Protein AF-A0A539EFT4-F1 (afdb_monomer_lite)

Sequence (330 aa):
MLHRRWLGVYAAVFAAAGAAFLALPGVVTGLLSVPGAGASLWLGLAGSLMAVLTLLAWELSRDPAQAAVWRALLLSKAVSSALFIVFARQGGPGYLAAALVDGALLLHLAFLREAHEPLCAWEPRLPIWPVIRHEAFFLIFRDPASQTAFWLRHEADREGGRCQWAVTDKEGVRQGSWEEKPFAGFTRNGSKAAGPEGAWGLSWEDGPVRPYALVPRWLWRLGLAGSMYVTSAPAASFSGVVELGGRRWTLEGAPGCVGHLWGRRHGARWRWAHATWPERGLMAETLAAQGRLGLWRTPLVSTAALWKDGNLSLTSALGGPATEGGTWSF

Foldseek 3Di:
DVLLVVLLVLLVVLLVVLVCLVVPLPVVCVLQVPDPPCSVVVSVVSSVVSNLLSVLSNVCSVPVQPPVSLCVNLVSLVVQLVVLVVCCVPRPCSSVVVSVVSVVVSVVSVLSNLVVDDPPFFDDCQVPPVQWFKKKKWWWFAFPVQRKIKIWMWMDGPVAIKIKIWIQHPVGIDIDMDTDPHRDAGGLFWGWDQDPFWIWTKGKDADLDQKDWQDDVVCVVVVQAQKTKIFHRQWIFMATWTTGRNDIDGGDGTTTTMMIMIGNDAFPDKDKDWDDDVVQQKIKIKMWGWHADVPRIAFIKIWMWIGHPSDIDIDIDTHDDPDPDPDDDD

Structure (mmCIF, N/CA/C/O backbone):
data_AF-A0A539EFT4-F1
#
_entry.id   AF-A0A539EFT4-F1
#
loop_
_atom_site.group_PDB
_atom_site.id
_atom_site.type_symbol
_atom_site.label_atom_id
_atom_site.label_alt_id
_atom_site.label_comp_id
_atom_site.label_asym_id
_atom_site.label_entity_id
_atom_site.label_seq_id
_atom_site.pdbx_PDB_ins_code
_atom_site.Cartn_x
_atom_site.Cartn_y
_atom_site.Cartn_z
_atom_site.occupancy
_atom_site.B_iso_or_equiv
_atom_site.auth_seq_id
_atom_site.auth_comp_id
_atom_site.auth_asym_id
_atom_site.auth_atom_id
_atom_site.pdbx_PDB_model_num
ATOM 1 N N . MET A 1 1 ? 2.037 -12.711 -11.199 1.00 58.41 1 MET A N 1
ATOM 2 C CA . MET A 1 1 ? 2.273 -13.617 -12.351 1.00 58.41 1 MET A CA 1
ATOM 3 C C . MET A 1 1 ? 2.491 -12.866 -13.668 1.00 58.41 1 MET A C 1
ATOM 5 O O . MET A 1 1 ? 3.438 -13.207 -14.363 1.00 58.41 1 MET A O 1
ATOM 9 N N . LEU A 1 2 ? 1.704 -11.829 -13.994 1.00 73.50 2 LEU A N 1
ATOM 10 C CA . LEU A 1 2 ? 1.844 -11.055 -15.244 1.00 73.50 2 LEU A CA 1
ATOM 11 C C . LEU A 1 2 ? 3.242 -10.425 -15.444 1.00 73.50 2 LEU A C 1
ATOM 13 O O . LEU A 1 2 ? 3.827 -10.553 -16.512 1.00 73.50 2 LEU A O 1
ATOM 17 N N . HIS A 1 3 ? 3.823 -9.835 -14.397 1.00 75.75 3 HIS A N 1
ATOM 18 C CA . HIS A 1 3 ? 5.149 -9.201 -14.441 1.00 75.75 3 HIS A CA 1
ATOM 19 C C . HIS A 1 3 ? 6.289 -10.159 -14.827 1.00 75.75 3 HIS A C 1
ATOM 21 O O . HIS A 1 3 ? 7.129 -9.818 -15.653 1.00 75.75 3 HIS A O 1
ATOM 27 N N . ARG A 1 4 ? 6.282 -11.388 -14.287 1.00 83.75 4 ARG A N 1
ATOM 28 C CA . ARG A 1 4 ? 7.281 -12.418 -14.626 1.00 83.75 4 ARG A CA 1
ATOM 29 C C . ARG A 1 4 ? 7.224 -12.795 -16.105 1.00 83.75 4 ARG A C 1
ATOM 31 O O . ARG A 1 4 ? 8.265 -12.966 -16.727 1.00 83.75 4 ARG A O 1
ATOM 38 N N . ARG A 1 5 ? 6.014 -12.871 -16.677 1.00 87.25 5 ARG A N 1
ATOM 39 C CA . ARG A 1 5 ? 5.823 -13.142 -18.109 1.00 87.25 5 ARG A CA 1
ATOM 40 C C . ARG A 1 5 ? 6.414 -12.023 -18.964 1.00 87.25 5 ARG A C 1
ATOM 42 O O . ARG A 1 5 ? 7.173 -12.321 -19.875 1.00 87.25 5 ARG A O 1
ATOM 49 N N . TRP A 1 6 ? 6.144 -10.759 -18.633 1.00 89.81 6 TRP A N 1
ATOM 50 C CA . TRP A 1 6 ? 6.722 -9.616 -19.353 1.00 89.81 6 TRP A CA 1
ATOM 51 C C . TRP A 1 6 ? 8.251 -9.571 -19.285 1.00 89.81 6 TRP A C 1
ATOM 53 O O . TRP A 1 6 ? 8.897 -9.325 -20.297 1.00 89.81 6 TRP A O 1
ATOM 63 N N . LEU A 1 7 ? 8.841 -9.865 -18.125 1.00 90.69 7 LEU A N 1
ATOM 64 C CA . LEU A 1 7 ? 10.299 -9.942 -17.980 1.00 90.69 7 LEU A CA 1
ATOM 65 C C . LEU A 1 7 ? 10.904 -11.085 -18.809 1.00 90.69 7 LEU A C 1
ATOM 67 O O . LEU A 1 7 ? 11.938 -10.893 -19.444 1.00 90.69 7 LEU A O 1
ATOM 71 N N . GLY A 1 8 ? 10.220 -12.231 -18.888 1.00 90.94 8 GLY A N 1
ATOM 72 C CA . GLY A 1 8 ? 10.588 -13.317 -19.800 1.00 90.94 8 GLY A CA 1
ATOM 73 C C . GLY A 1 8 ? 10.501 -12.913 -21.278 1.00 90.94 8 GLY A C 1
ATOM 74 O O . GLY A 1 8 ? 11.405 -13.219 -22.051 1.00 90.94 8 GLY A O 1
ATOM 75 N N . VAL A 1 9 ? 9.463 -12.161 -21.665 1.00 93.00 9 VAL A N 1
ATOM 76 C CA . VAL A 1 9 ? 9.347 -11.590 -23.020 1.00 93.00 9 VAL A CA 1
ATOM 77 C C . VAL A 1 9 ? 10.512 -10.643 -23.307 1.00 93.00 9 VAL A C 1
ATOM 79 O O . VAL A 1 9 ? 11.106 -10.728 -24.376 1.00 93.00 9 VAL A O 1
ATOM 82 N N . TYR A 1 10 ? 10.899 -9.788 -22.357 1.00 93.06 10 TYR A N 1
ATOM 83 C CA . TYR A 1 10 ? 12.055 -8.910 -22.540 1.00 93.06 10 TYR A CA 1
ATOM 84 C C . TYR A 1 10 ? 13.367 -9.662 -22.699 1.00 93.06 10 TYR A C 1
ATOM 86 O O . TYR A 1 10 ? 14.155 -9.295 -23.567 1.00 93.06 10 TYR A O 1
ATOM 94 N N . ALA A 1 11 ? 13.583 -10.728 -21.928 1.00 93.38 11 ALA A N 1
ATOM 95 C CA . ALA A 1 11 ? 14.746 -11.587 -22.117 1.00 93.38 11 ALA A CA 1
ATOM 96 C C . ALA A 1 11 ? 14.787 -12.149 -23.550 1.00 93.38 11 ALA A C 1
ATOM 98 O O . ALA A 1 11 ? 15.814 -12.051 -24.217 1.00 93.38 11 ALA A O 1
ATOM 99 N N . ALA A 1 12 ? 13.657 -12.642 -24.067 1.00 94.12 12 ALA A N 1
ATOM 100 C CA . ALA A 1 12 ? 13.570 -13.138 -25.441 1.00 94.12 12 ALA A CA 1
ATOM 101 C C . ALA A 1 12 ? 13.819 -12.038 -26.492 1.00 94.12 12 ALA A C 1
ATOM 103 O O . ALA A 1 12 ? 14.555 -12.260 -27.452 1.00 94.12 12 ALA A O 1
ATOM 104 N N . VAL A 1 13 ? 13.254 -10.840 -26.300 1.00 93.31 13 VAL A N 1
ATOM 105 C CA . VAL A 1 13 ? 13.455 -9.691 -27.200 1.00 93.31 13 VAL A CA 1
ATOM 106 C C . VAL A 1 13 ? 14.922 -9.254 -27.227 1.00 93.31 13 VAL A C 1
ATOM 108 O O . VAL A 1 13 ? 15.473 -9.049 -28.308 1.00 93.31 13 VAL A O 1
ATOM 111 N N . PHE A 1 14 ? 15.582 -9.143 -26.069 1.00 94.56 14 PHE A N 1
ATOM 112 C CA . PHE A 1 14 ? 17.002 -8.782 -26.004 1.00 94.56 14 PHE A CA 1
ATOM 113 C C . PHE A 1 14 ? 17.897 -9.860 -26.622 1.00 94.56 14 PHE A C 1
ATOM 115 O O . PHE A 1 14 ? 18.836 -9.516 -27.339 1.00 94.56 14 PHE A O 1
ATOM 122 N N . ALA A 1 15 ? 17.572 -11.142 -26.433 1.00 94.06 15 ALA A N 1
ATOM 123 C CA . ALA A 1 15 ? 18.301 -12.243 -27.055 1.00 94.06 15 ALA A CA 1
ATOM 124 C C . ALA A 1 15 ? 18.192 -12.197 -28.586 1.00 94.06 15 ALA A C 1
ATOM 126 O O . ALA A 1 15 ? 19.201 -12.298 -29.283 1.00 94.06 15 ALA A O 1
ATOM 127 N N . ALA A 1 16 ? 16.980 -11.985 -29.110 1.00 92.31 16 ALA A N 1
ATOM 128 C CA . ALA A 1 16 ? 16.739 -11.865 -30.545 1.00 92.31 16 ALA A CA 1
ATOM 129 C C . ALA A 1 16 ? 17.464 -10.650 -31.149 1.00 92.31 16 ALA A C 1
ATOM 131 O O . ALA A 1 16 ? 18.096 -10.771 -32.198 1.00 92.31 16 ALA A O 1
ATOM 132 N N . ALA A 1 17 ? 17.441 -9.500 -30.466 1.00 89.12 17 ALA A N 1
ATOM 133 C CA . ALA A 1 17 ? 18.189 -8.315 -30.884 1.00 89.12 17 ALA A CA 1
ATOM 134 C C . ALA A 1 17 ? 19.708 -8.567 -30.882 1.00 89.12 17 ALA A C 1
ATOM 136 O O . ALA A 1 17 ? 20.391 -8.234 -31.849 1.00 89.12 17 ALA A O 1
ATOM 137 N N . GLY A 1 18 ? 20.229 -9.214 -29.833 1.00 88.50 18 GLY A N 1
ATOM 138 C CA . GLY A 1 18 ? 21.627 -9.644 -29.740 1.00 88.50 18 GLY A CA 1
ATOM 139 C C . GLY A 1 18 ? 22.045 -10.548 -30.900 1.00 88.50 18 GLY A C 1
ATOM 140 O O . GLY A 1 18 ? 23.071 -10.308 -31.534 1.00 88.50 18 GLY A O 1
ATOM 141 N N . ALA A 1 19 ? 21.219 -11.545 -31.228 1.00 90.31 19 ALA A N 1
ATOM 142 C CA . ALA A 1 19 ? 21.452 -12.439 -32.358 1.00 90.31 19 ALA A CA 1
ATOM 143 C C . ALA A 1 19 ? 21.424 -11.693 -33.702 1.00 90.31 19 ALA A C 1
ATOM 145 O O . ALA A 1 19 ? 22.262 -11.959 -34.562 1.00 90.31 19 ALA A O 1
ATOM 146 N N . ALA A 1 20 ? 20.521 -10.723 -33.874 1.00 86.06 20 ALA A N 1
AT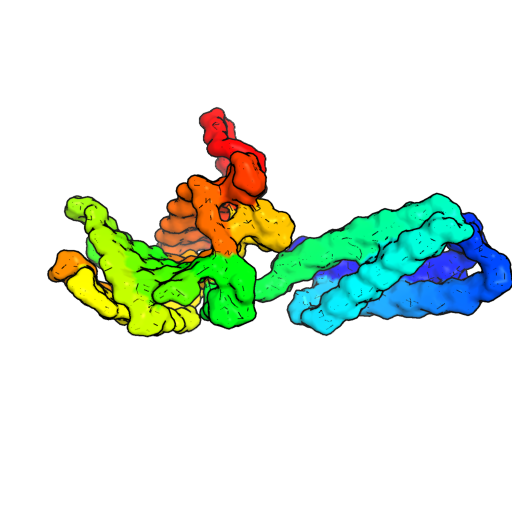OM 147 C CA . ALA A 1 20 ? 20.443 -9.915 -35.089 1.00 86.06 20 ALA A CA 1
ATOM 148 C C . ALA A 1 20 ? 21.707 -9.065 -35.320 1.00 86.06 20 ALA A C 1
ATOM 150 O O . ALA A 1 20 ? 22.161 -8.974 -36.459 1.00 86.06 20 ALA A O 1
ATOM 151 N N . PHE A 1 21 ? 22.325 -8.509 -34.266 1.00 84.75 21 PHE A N 1
ATOM 152 C CA . PHE A 1 21 ? 23.602 -7.783 -34.384 1.00 84.75 21 PHE A CA 1
ATOM 153 C C . PHE A 1 21 ? 24.739 -8.659 -34.935 1.00 84.75 21 PHE A C 1
ATOM 155 O O . PHE A 1 21 ? 25.606 -8.158 -35.650 1.00 84.75 21 PHE A O 1
ATOM 162 N N . LEU A 1 22 ? 24.730 -9.958 -34.618 1.00 83.50 22 LEU A N 1
ATOM 163 C CA . LEU A 1 22 ? 25.753 -10.912 -35.054 1.00 83.50 22 LEU A CA 1
ATOM 164 C C . LEU A 1 22 ? 25.443 -11.513 -36.429 1.00 83.50 22 LEU A C 1
ATOM 166 O O . LEU A 1 22 ? 26.341 -11.663 -37.254 1.00 83.50 22 LEU A O 1
ATOM 170 N N . ALA A 1 23 ? 24.180 -11.858 -36.677 1.00 86.81 23 ALA A N 1
ATOM 171 C CA . ALA A 1 23 ? 23.760 -12.563 -37.884 1.00 86.81 23 ALA A CA 1
ATOM 172 C C . ALA A 1 23 ? 23.508 -11.629 -39.076 1.00 86.81 23 ALA A C 1
ATOM 174 O O . ALA A 1 23 ? 23.682 -12.042 -40.220 1.00 86.81 23 ALA A O 1
ATOM 175 N N . LEU A 1 24 ? 23.090 -10.381 -38.827 1.00 88.56 24 LEU A N 1
ATOM 176 C CA . LEU A 1 24 ? 22.659 -9.428 -39.858 1.00 88.56 24 LEU A CA 1
ATOM 177 C C . LEU A 1 24 ? 23.357 -8.059 -39.720 1.00 88.56 24 LEU A C 1
ATOM 179 O O . LEU A 1 24 ? 22.686 -7.021 -39.708 1.00 88.56 24 LEU A O 1
ATOM 183 N N . PRO A 1 25 ? 24.701 -8.012 -39.652 1.00 83.94 25 PRO A N 1
ATOM 184 C CA . PRO A 1 25 ? 25.437 -6.788 -39.339 1.00 83.94 25 PRO A CA 1
ATOM 185 C C . PRO A 1 25 ? 25.157 -5.659 -40.342 1.00 83.94 25 PRO A C 1
ATOM 187 O O . PRO A 1 25 ? 24.902 -4.533 -39.929 1.00 83.94 25 PRO A O 1
ATOM 190 N N . GLY A 1 26 ? 25.102 -5.970 -41.645 1.00 82.75 26 GLY A N 1
ATOM 191 C CA . GLY A 1 26 ? 24.864 -4.983 -42.707 1.00 82.75 26 GLY A CA 1
ATOM 192 C C . GLY A 1 26 ? 23.474 -4.339 -42.670 1.00 82.75 26 GLY A C 1
ATOM 193 O O . GLY A 1 26 ? 23.338 -3.145 -42.938 1.00 82.75 26 GLY A O 1
ATOM 194 N N . VAL A 1 27 ? 22.446 -5.104 -42.285 1.00 84.12 27 VAL A N 1
ATOM 195 C CA . VAL A 1 27 ? 21.072 -4.592 -42.133 1.00 84.12 27 VAL A CA 1
ATOM 196 C C . VAL A 1 27 ? 21.016 -3.604 -40.974 1.00 84.12 27 VAL A C 1
ATOM 198 O O . VAL A 1 27 ? 20.448 -2.520 -41.098 1.00 84.12 27 VAL A O 1
ATOM 201 N N . VAL A 1 28 ? 21.651 -3.954 -39.856 1.00 80.75 28 VAL A N 1
ATOM 202 C CA . VAL A 1 28 ? 21.648 -3.124 -38.653 1.00 80.75 28 VAL A CA 1
ATOM 203 C C . VAL A 1 28 ? 22.463 -1.845 -38.844 1.00 80.75 28 VAL A C 1
ATOM 205 O O . VAL A 1 28 ? 21.990 -0.761 -38.501 1.00 80.75 28 VAL A O 1
ATOM 208 N N . THR A 1 29 ? 23.660 -1.940 -39.429 1.00 81.94 29 THR A N 1
ATOM 209 C CA . THR A 1 29 ? 24.490 -0.759 -39.712 1.00 81.94 29 THR A CA 1
ATOM 210 C C . THR A 1 29 ? 23.837 0.158 -40.738 1.00 81.94 29 THR A C 1
ATOM 212 O O . THR A 1 29 ? 23.958 1.374 -40.612 1.00 81.94 29 THR A O 1
ATOM 215 N N . GLY A 1 30 ? 23.115 -0.406 -41.715 1.00 81.62 30 GLY A N 1
ATOM 216 C CA . GLY A 1 30 ? 22.346 0.359 -42.697 1.00 81.62 30 GLY A CA 1
ATOM 217 C C . GLY A 1 30 ? 21.168 1.109 -42.074 1.00 81.62 30 GLY A C 1
ATOM 218 O O . GLY A 1 30 ? 20.963 2.279 -42.376 1.00 81.62 30 GLY A O 1
ATOM 219 N N . LEU A 1 31 ? 20.435 0.474 -41.153 1.00 80.31 31 LEU A N 1
ATOM 220 C CA . LEU A 1 31 ? 19.302 1.096 -40.459 1.00 80.31 31 LEU A CA 1
ATOM 221 C C . LEU A 1 31 ? 19.728 2.255 -39.542 1.00 80.31 31 LEU A C 1
ATOM 223 O O . LEU A 1 31 ? 19.009 3.245 -39.410 1.00 80.31 31 LEU A O 1
ATOM 227 N N . LEU A 1 32 ? 20.885 2.122 -38.890 1.00 77.12 32 LEU A N 1
ATOM 228 C CA . LEU A 1 32 ? 21.402 3.095 -37.923 1.00 77.12 32 LEU A CA 1
ATOM 229 C C . LEU A 1 32 ? 22.409 4.085 -38.526 1.00 77.12 32 LEU A C 1
ATOM 231 O O . LEU A 1 32 ? 22.965 4.906 -37.797 1.00 77.12 32 LEU A O 1
ATOM 235 N N . SER A 1 33 ? 22.652 4.011 -39.838 1.00 79.31 33 SER A N 1
ATOM 236 C CA . SER A 1 33 ? 23.632 4.843 -40.547 1.00 79.31 33 SER A CA 1
ATOM 237 C C . SER A 1 33 ? 25.008 4.856 -39.863 1.00 79.31 33 SER A C 1
ATOM 239 O O . SER A 1 33 ? 25.644 5.903 -39.733 1.00 79.31 33 SER A O 1
ATOM 241 N N . VAL A 1 34 ? 25.461 3.698 -39.369 1.00 75.62 34 VAL A N 1
ATOM 242 C CA . VAL A 1 34 ? 26.746 3.584 -38.661 1.00 75.62 34 VAL A CA 1
ATOM 243 C C . VAL A 1 34 ? 27.887 3.670 -39.684 1.00 75.62 34 VAL A C 1
ATOM 245 O O . VAL A 1 34 ? 27.875 2.905 -40.652 1.00 75.62 34 VAL A O 1
ATOM 248 N N . PRO A 1 35 ? 28.884 4.561 -39.503 1.00 72.50 35 PRO A N 1
ATOM 249 C CA . PRO A 1 35 ? 30.026 4.661 -40.410 1.00 72.50 35 PRO A CA 1
ATOM 250 C C . PRO A 1 35 ? 30.774 3.325 -40.543 1.00 72.50 35 PRO A C 1
ATOM 252 O O . PRO A 1 35 ? 30.973 2.612 -39.561 1.00 72.50 35 PRO A O 1
ATOM 255 N N . GLY A 1 36 ? 31.227 2.993 -41.757 1.00 67.69 36 GLY A N 1
ATOM 256 C CA . GLY A 1 36 ? 31.826 1.683 -42.062 1.00 67.69 36 GLY A CA 1
ATOM 257 C C . GLY A 1 36 ? 33.134 1.365 -41.319 1.00 67.69 36 GLY A C 1
ATOM 258 O O . GLY A 1 36 ? 33.451 0.194 -41.114 1.00 67.69 36 GLY A O 1
ATOM 259 N N . ALA A 1 37 ? 33.881 2.375 -40.862 1.00 58.72 37 ALA A N 1
ATOM 260 C CA . ALA A 1 37 ? 35.076 2.176 -40.044 1.00 58.72 37 ALA A CA 1
ATOM 261 C C . ALA A 1 37 ? 34.688 1.972 -38.566 1.00 58.72 37 ALA A C 1
ATOM 263 O O . ALA A 1 37 ? 34.202 2.892 -37.916 1.00 58.72 37 ALA A O 1
ATOM 264 N N . GLY A 1 38 ? 34.910 0.765 -38.030 1.00 65.25 38 GLY A N 1
ATOM 265 C CA . GLY A 1 38 ? 34.641 0.428 -36.620 1.00 65.25 38 GLY A CA 1
ATOM 266 C C . GLY A 1 38 ? 33.312 -0.292 -36.349 1.00 65.25 38 GLY A C 1
ATOM 267 O O . GLY A 1 38 ? 33.021 -0.620 -35.197 1.00 65.25 38 GLY A O 1
ATOM 268 N N . ALA A 1 39 ? 32.536 -0.604 -37.391 1.00 76.12 39 ALA A N 1
ATOM 269 C CA . ALA A 1 39 ? 31.247 -1.284 -37.262 1.00 76.12 39 ALA A CA 1
ATOM 270 C C . ALA A 1 39 ? 31.342 -2.650 -36.550 1.00 76.12 39 ALA A C 1
ATOM 272 O O . ALA A 1 39 ? 30.473 -2.983 -35.752 1.00 76.12 39 ALA A O 1
ATOM 273 N N . SER A 1 40 ? 32.411 -3.423 -36.769 1.00 78.88 40 SER A N 1
ATOM 274 C CA . SER A 1 40 ? 32.594 -4.745 -36.147 1.00 78.88 40 SER A CA 1
ATOM 275 C C . SER A 1 40 ? 32.789 -4.678 -34.629 1.00 78.88 40 SER A C 1
ATOM 277 O O . SER A 1 40 ? 32.178 -5.457 -33.898 1.00 78.88 40 SER A O 1
ATOM 279 N N . LEU A 1 41 ? 33.590 -3.723 -34.140 1.00 82.88 41 LEU A N 1
ATOM 280 C CA . LEU A 1 41 ? 33.775 -3.495 -32.705 1.00 82.88 41 LEU A CA 1
ATOM 281 C C . LEU A 1 41 ? 32.470 -3.016 -32.063 1.00 82.88 41 LEU A C 1
ATOM 283 O O . LEU A 1 41 ? 32.078 -3.516 -31.011 1.00 82.88 41 LEU A O 1
ATOM 287 N N . TRP A 1 42 ? 31.778 -2.080 -32.719 1.00 84.31 42 TRP A N 1
ATOM 288 C CA . TRP A 1 42 ? 30.495 -1.572 -32.240 1.00 84.31 42 TRP A CA 1
ATOM 289 C C . TRP A 1 42 ? 29.442 -2.682 -32.140 1.00 84.31 42 TRP A C 1
ATOM 291 O O . TRP A 1 42 ? 28.792 -2.813 -31.106 1.00 84.31 42 TRP A O 1
ATOM 301 N N . LEU A 1 43 ? 29.322 -3.530 -33.165 1.00 84.38 43 LEU A N 1
ATOM 302 C CA . LEU A 1 43 ? 28.390 -4.660 -33.178 1.00 84.38 43 LEU A CA 1
ATOM 303 C C . LEU A 1 43 ? 28.729 -5.702 -32.107 1.00 84.38 43 LEU A C 1
ATOM 305 O O . LEU A 1 43 ? 27.826 -6.204 -31.440 1.00 84.38 43 LEU A O 1
ATOM 309 N N . GLY A 1 44 ? 30.017 -5.989 -31.889 1.00 84.81 44 GLY A N 1
ATOM 310 C CA . GLY A 1 44 ? 30.462 -6.881 -30.816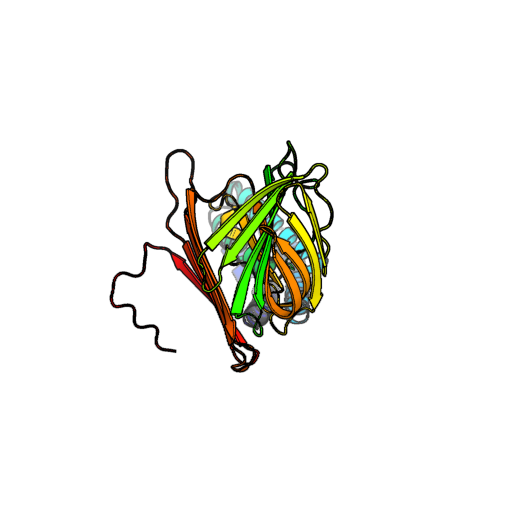 1.00 84.81 44 GLY A CA 1
ATOM 311 C C . GLY A 1 44 ? 30.119 -6.345 -29.421 1.00 84.81 44 GLY A C 1
ATOM 312 O O . GLY A 1 44 ? 29.635 -7.090 -28.567 1.00 84.81 44 GLY A O 1
ATOM 313 N N . LEU A 1 45 ? 30.306 -5.040 -29.194 1.00 86.62 45 LEU A N 1
ATOM 314 C CA . LEU A 1 45 ? 29.930 -4.374 -27.942 1.00 86.62 45 LEU A CA 1
ATOM 315 C C . LEU A 1 45 ? 28.406 -4.307 -27.754 1.00 86.62 45 LEU A C 1
ATOM 317 O O . LEU A 1 45 ? 27.911 -4.567 -26.659 1.00 86.62 45 LEU A O 1
ATOM 321 N N . ALA A 1 46 ? 27.649 -4.008 -28.811 1.00 86.94 46 ALA A N 1
ATOM 322 C CA . ALA A 1 46 ? 26.189 -3.994 -28.767 1.00 86.94 46 ALA A CA 1
ATOM 323 C C . ALA A 1 46 ? 25.625 -5.397 -28.483 1.00 86.94 46 ALA A C 1
ATOM 325 O O . ALA A 1 46 ? 24.761 -5.556 -27.619 1.00 86.94 46 ALA A O 1
ATOM 326 N N . GLY A 1 47 ? 26.158 -6.425 -29.150 1.00 88.56 47 GLY A N 1
ATOM 327 C CA . GLY A 1 47 ? 25.784 -7.821 -28.937 1.00 88.56 47 GLY A CA 1
ATOM 328 C C . GLY A 1 47 ? 26.089 -8.309 -27.519 1.00 88.56 47 GLY A C 1
ATOM 329 O O . GLY A 1 47 ? 25.224 -8.913 -26.882 1.00 88.56 47 GLY A O 1
ATOM 330 N N . SER A 1 48 ? 27.275 -7.999 -26.979 1.00 91.31 48 SER A N 1
ATOM 331 C CA . SER A 1 48 ? 27.631 -8.382 -25.604 1.00 91.31 48 SER A CA 1
ATOM 332 C C . SER A 1 48 ? 26.756 -7.676 -24.563 1.00 91.31 48 SER A C 1
ATOM 334 O O . SER A 1 48 ? 26.287 -8.315 -23.619 1.00 91.31 48 SER A O 1
ATOM 336 N N . LEU A 1 49 ? 26.430 -6.396 -24.775 1.00 93.12 49 LEU A N 1
ATOM 337 C CA . LEU A 1 49 ? 25.486 -5.673 -23.926 1.00 93.12 49 LEU A CA 1
ATOM 338 C C . LEU A 1 49 ? 24.086 -6.302 -23.976 1.00 93.12 49 LEU A C 1
ATOM 340 O O . LEU A 1 49 ? 23.463 -6.473 -22.929 1.00 93.12 49 LEU A O 1
ATOM 344 N N . MET A 1 50 ? 23.594 -6.698 -25.156 1.00 95.12 50 MET A N 1
ATOM 345 C CA . MET A 1 50 ? 22.302 -7.389 -25.275 1.00 95.12 50 MET A CA 1
ATOM 346 C C . MET A 1 50 ? 22.291 -8.741 -24.553 1.00 95.12 50 MET A C 1
ATOM 348 O O . MET A 1 50 ? 21.283 -9.091 -23.937 1.00 95.12 50 MET A O 1
ATOM 352 N N . ALA A 1 51 ? 23.403 -9.482 -24.560 1.00 93.44 51 ALA A N 1
ATOM 353 C CA . ALA A 1 51 ? 23.527 -10.724 -23.797 1.00 93.44 51 ALA A CA 1
ATOM 354 C C . ALA A 1 51 ? 23.432 -10.473 -22.281 1.00 93.44 51 ALA A C 1
ATOM 356 O O . ALA A 1 51 ? 22.699 -11.175 -21.581 1.00 93.44 51 ALA A O 1
ATOM 357 N N . VAL A 1 52 ? 24.088 -9.422 -21.775 1.00 95.88 52 VAL A N 1
ATOM 358 C CA . VAL A 1 52 ? 23.964 -9.012 -20.366 1.00 95.88 52 VAL A CA 1
ATOM 359 C C . VAL A 1 52 ? 22.526 -8.606 -20.040 1.00 95.88 52 VAL A C 1
ATOM 361 O O . VAL A 1 52 ? 21.968 -9.072 -19.051 1.00 95.88 52 VAL A O 1
ATOM 364 N N . LEU A 1 53 ? 21.883 -7.791 -20.881 1.00 94.94 53 LEU A N 1
ATOM 365 C CA . LEU A 1 53 ? 20.489 -7.380 -20.682 1.00 94.94 53 LEU A CA 1
ATOM 366 C C . LEU A 1 53 ? 19.517 -8.564 -20.682 1.00 94.94 53 LEU A C 1
ATOM 368 O O . LEU A 1 53 ? 18.587 -8.592 -19.876 1.00 94.94 53 LEU A O 1
ATOM 372 N N . THR A 1 54 ? 19.757 -9.547 -21.549 1.00 96.56 54 THR A N 1
ATOM 373 C CA . THR A 1 54 ? 19.016 -10.813 -21.590 1.00 96.56 54 THR A CA 1
ATOM 374 C C . THR A 1 54 ? 19.126 -11.541 -20.257 1.00 96.56 54 THR A C 1
ATOM 376 O O . THR A 1 54 ? 18.104 -11.911 -19.682 1.00 96.56 54 THR A O 1
ATOM 379 N N . LEU A 1 55 ? 20.347 -11.693 -19.734 1.00 96.44 55 LEU A N 1
ATOM 380 C CA . LEU A 1 55 ? 20.592 -12.346 -18.450 1.00 96.44 55 LEU A CA 1
ATOM 381 C C . LEU A 1 55 ? 19.909 -11.600 -17.295 1.00 96.44 55 LEU A C 1
ATOM 383 O O . LEU A 1 55 ? 19.228 -12.222 -16.488 1.00 96.44 55 LEU A O 1
ATOM 387 N N . LEU A 1 56 ? 20.024 -10.269 -17.238 1.00 94.88 56 LEU A N 1
ATOM 388 C CA . LEU A 1 56 ? 19.380 -9.458 -16.197 1.00 94.88 56 LEU A CA 1
ATOM 389 C C . LEU A 1 56 ? 17.846 -9.576 -16.249 1.00 94.88 56 LEU A C 1
ATOM 391 O O . LEU A 1 56 ? 17.200 -9.735 -15.214 1.00 94.88 56 LEU A O 1
ATOM 395 N N . ALA A 1 57 ? 17.249 -9.519 -17.444 1.00 93.94 57 ALA A N 1
ATOM 396 C CA . ALA A 1 57 ? 15.806 -9.681 -17.620 1.00 93.94 57 ALA A CA 1
ATOM 397 C C . ALA A 1 57 ? 15.338 -11.101 -17.254 1.00 93.94 57 ALA A C 1
ATOM 399 O O . ALA A 1 57 ? 14.292 -11.264 -16.622 1.00 93.94 57 ALA A O 1
ATOM 400 N N . TRP A 1 58 ? 16.134 -12.118 -17.594 1.00 95.62 58 TRP A N 1
ATOM 401 C CA . TRP A 1 58 ? 15.881 -13.508 -17.225 1.00 95.62 58 TRP A CA 1
ATOM 402 C C . TRP A 1 58 ? 15.928 -13.718 -15.709 1.00 95.62 58 TRP A C 1
ATOM 404 O O . TRP A 1 58 ? 14.989 -14.285 -15.147 1.00 95.62 58 TRP A O 1
ATOM 414 N N . GLU A 1 59 ? 16.951 -13.203 -15.026 1.00 92.69 59 GLU A N 1
ATOM 415 C CA . GLU A 1 59 ? 17.061 -13.279 -13.565 1.00 92.69 59 GLU A CA 1
ATOM 416 C C . GLU A 1 59 ? 15.869 -12.607 -12.875 1.00 92.69 59 GLU A C 1
ATOM 418 O O . GLU A 1 59 ? 15.238 -13.208 -12.003 1.00 92.69 59 GLU A O 1
ATOM 423 N N . LEU A 1 60 ? 15.453 -11.425 -13.344 1.00 90.25 60 LEU A N 1
ATOM 424 C CA . LEU A 1 60 ? 14.248 -10.763 -12.833 1.00 90.25 60 LEU A CA 1
ATOM 425 C C . LEU A 1 60 ? 12.964 -11.553 -13.112 1.00 90.25 60 LEU A C 1
ATOM 427 O O . LEU A 1 60 ? 12.017 -11.477 -12.328 1.00 90.25 60 LEU A O 1
ATOM 431 N N . SER A 1 61 ? 12.897 -12.320 -14.203 1.00 92.38 61 SER A N 1
ATOM 432 C CA . SER A 1 61 ? 11.735 -13.172 -14.487 1.00 92.38 61 SER A CA 1
ATOM 433 C C . SER A 1 61 ? 11.583 -14.306 -13.461 1.00 92.38 61 SER A C 1
ATOM 435 O O . SER A 1 61 ? 10.454 -14.690 -13.129 1.00 92.38 61 SER A O 1
ATOM 437 N N . ARG A 1 62 ? 12.705 -14.800 -12.912 1.00 90.69 62 ARG A N 1
ATOM 438 C CA . ARG A 1 62 ? 12.747 -15.836 -11.870 1.00 90.69 62 ARG A CA 1
ATOM 439 C C . ARG A 1 62 ? 12.505 -15.233 -10.493 1.00 90.69 62 ARG A C 1
ATOM 441 O O . ARG A 1 62 ? 11.596 -15.671 -9.782 1.00 90.69 62 ARG A O 1
ATOM 448 N N . ASP A 1 63 ? 13.264 -14.194 -10.160 1.00 86.75 63 ASP A N 1
ATOM 449 C CA . ASP A 1 63 ? 13.169 -13.476 -8.896 1.00 86.75 63 ASP A CA 1
ATOM 450 C C . ASP A 1 63 ? 13.147 -11.945 -9.089 1.00 86.75 63 ASP A C 1
ATOM 452 O O . ASP A 1 63 ? 14.188 -11.286 -9.155 1.00 86.75 63 ASP A O 1
ATOM 456 N N . PRO A 1 64 ? 11.943 -11.345 -9.113 1.00 85.56 64 PRO A N 1
ATOM 457 C CA . PRO A 1 64 ? 11.781 -9.900 -9.215 1.00 85.56 64 PRO A CA 1
ATOM 458 C C . PRO A 1 64 ? 12.228 -9.107 -7.977 1.00 85.56 64 PRO A C 1
ATOM 460 O O . PRO A 1 64 ? 12.201 -7.876 -8.030 1.00 85.56 64 PRO A O 1
ATOM 463 N N . ALA A 1 65 ? 12.579 -9.749 -6.855 1.00 79.62 65 ALA A N 1
ATOM 464 C CA . ALA A 1 65 ? 12.967 -9.050 -5.627 1.00 79.62 65 ALA A CA 1
ATOM 465 C C . ALA A 1 65 ? 14.395 -8.470 -5.685 1.00 79.62 65 ALA A C 1
ATOM 467 O O . ALA A 1 65 ? 14.777 -7.662 -4.834 1.00 79.62 65 ALA A O 1
ATOM 468 N N . GLN A 1 66 ? 15.185 -8.831 -6.701 1.00 84.06 66 GLN A N 1
ATOM 469 C CA . GLN A 1 66 ? 16.588 -8.442 -6.821 1.00 84.06 66 GLN A CA 1
ATOM 470 C C . GLN A 1 66 ? 16.767 -6.956 -7.189 1.00 84.06 66 GLN A C 1
ATOM 472 O O . GLN A 1 66 ? 16.869 -6.569 -8.357 1.00 84.06 66 GLN A O 1
ATOM 477 N N . ALA A 1 67 ? 16.855 -6.089 -6.175 1.00 80.44 67 ALA A N 1
ATOM 478 C CA . ALA A 1 67 ? 16.968 -4.638 -6.355 1.00 80.44 67 ALA A CA 1
ATOM 479 C C . ALA A 1 67 ? 18.192 -4.203 -7.186 1.00 80.44 67 ALA A C 1
ATOM 481 O O . ALA A 1 67 ? 18.107 -3.229 -7.937 1.00 80.44 67 ALA A O 1
ATOM 482 N N . ALA A 1 68 ? 19.322 -4.909 -7.070 1.00 86.00 68 ALA A N 1
ATOM 483 C CA . ALA A 1 68 ? 20.534 -4.614 -7.837 1.00 86.00 68 ALA A CA 1
ATOM 484 C C . ALA A 1 68 ? 20.334 -4.859 -9.342 1.00 86.00 68 ALA A C 1
ATOM 486 O O . ALA A 1 68 ? 20.681 -4.001 -10.154 1.00 86.00 68 ALA A O 1
ATOM 487 N N . VAL A 1 69 ? 19.690 -5.973 -9.703 1.00 92.50 69 VAL A N 1
ATOM 488 C CA . VAL A 1 69 ? 19.408 -6.347 -11.098 1.00 92.50 69 VAL A CA 1
ATOM 489 C C . VAL A 1 69 ? 18.455 -5.338 -11.743 1.00 92.50 69 VAL A C 1
ATOM 491 O O . VAL A 1 69 ? 18.705 -4.867 -12.852 1.00 92.50 69 VAL A O 1
ATOM 494 N N . TRP A 1 70 ? 17.430 -4.891 -11.009 1.00 89.12 70 TRP A N 1
ATOM 495 C CA . TRP A 1 70 ? 16.559 -3.793 -11.443 1.00 89.12 70 TRP A CA 1
ATOM 496 C C . TRP A 1 70 ? 17.314 -2.489 -11.709 1.00 89.12 70 TRP A C 1
ATOM 498 O O . TRP A 1 70 ? 17.052 -1.822 -12.710 1.00 89.12 70 TRP A O 1
ATOM 508 N N . ARG A 1 71 ? 18.226 -2.093 -10.810 1.00 89.75 71 ARG A N 1
ATOM 509 C CA . ARG A 1 71 ? 19.021 -0.864 -10.971 1.00 89.75 71 ARG A CA 1
ATOM 510 C C . ARG A 1 71 ? 19.924 -0.955 -12.194 1.00 89.75 71 ARG A C 1
ATOM 512 O O . ARG A 1 71 ? 19.953 -0.002 -12.961 1.00 89.75 71 ARG A O 1
ATOM 519 N N . ALA A 1 72 ? 20.597 -2.087 -12.396 1.00 92.19 72 ALA A N 1
ATOM 520 C CA . ALA A 1 72 ? 21.456 -2.312 -13.555 1.00 92.19 72 ALA A CA 1
ATOM 521 C C . ALA A 1 72 ? 20.666 -2.240 -14.871 1.00 92.19 72 ALA A C 1
ATOM 523 O O . ALA A 1 72 ? 21.061 -1.521 -15.788 1.00 92.19 72 ALA A O 1
ATOM 524 N N . LEU A 1 73 ? 19.514 -2.914 -14.938 1.00 94.12 73 LEU A N 1
ATOM 525 C CA . LEU A 1 73 ? 18.668 -2.938 -16.130 1.00 94.12 73 LEU A CA 1
ATOM 526 C C . LEU A 1 73 ? 18.103 -1.547 -16.472 1.00 94.12 73 LEU A C 1
ATOM 528 O O . LEU A 1 73 ? 18.188 -1.104 -17.618 1.00 94.12 73 LEU A O 1
ATOM 532 N N . LEU A 1 74 ? 17.572 -0.828 -15.476 1.00 92.62 74 LEU A N 1
ATOM 533 C CA . LEU A 1 74 ? 17.049 0.530 -15.666 1.00 92.62 74 LEU A CA 1
ATOM 534 C C . LEU A 1 74 ? 18.152 1.531 -16.011 1.00 92.62 74 LEU A C 1
ATOM 536 O O . LEU A 1 74 ? 17.958 2.364 -16.891 1.00 92.62 74 LEU A O 1
ATOM 540 N N . LEU A 1 75 ? 19.307 1.445 -15.344 1.00 92.31 75 LEU A N 1
ATOM 541 C CA . LEU A 1 75 ? 20.450 2.306 -15.635 1.00 92.31 75 LEU A CA 1
ATOM 542 C C . LEU A 1 75 ? 20.936 2.087 -17.066 1.00 92.31 75 LEU A C 1
ATOM 544 O O . LEU A 1 75 ? 21.132 3.060 -17.786 1.00 92.31 75 LEU A O 1
ATOM 548 N N . SER A 1 76 ? 21.067 0.830 -17.498 1.00 93.94 76 SER A N 1
ATOM 549 C CA . SER A 1 76 ? 21.469 0.510 -18.867 1.00 93.94 76 SER A CA 1
ATOM 550 C C . SER A 1 76 ? 20.529 1.149 -19.892 1.00 93.94 76 SER A C 1
ATOM 552 O O . SER A 1 76 ? 21.007 1.808 -20.814 1.00 93.94 76 SER A O 1
ATOM 554 N N . LYS A 1 77 ? 19.206 1.053 -19.686 1.00 93.62 77 LYS A N 1
ATOM 555 C CA . LYS A 1 77 ? 18.212 1.650 -20.591 1.00 93.62 77 LYS A CA 1
ATOM 556 C C . LYS A 1 77 ? 18.149 3.174 -20.531 1.00 93.62 77 LYS A C 1
ATOM 558 O O . LYS A 1 77 ? 17.913 3.819 -21.551 1.00 93.62 77 LYS A O 1
ATOM 563 N N . ALA A 1 78 ? 18.386 3.769 -19.365 1.00 91.81 78 ALA A N 1
ATOM 564 C CA . ALA A 1 78 ? 18.487 5.218 -19.228 1.00 91.81 78 ALA A CA 1
ATOM 565 C C . ALA A 1 78 ? 19.718 5.768 -19.959 1.00 91.81 78 ALA A C 1
ATOM 567 O O . ALA A 1 78 ? 19.605 6.741 -20.705 1.00 91.81 78 ALA A O 1
ATOM 568 N N . VAL A 1 79 ? 20.876 5.119 -19.792 1.00 93.50 79 VAL A N 1
ATOM 569 C CA . VAL A 1 79 ? 22.118 5.510 -20.466 1.00 93.50 79 VAL A CA 1
ATOM 570 C C . VAL A 1 79 ? 21.992 5.335 -21.978 1.00 93.50 79 VAL A C 1
ATOM 572 O O . VAL A 1 79 ? 22.329 6.262 -22.709 1.00 93.50 79 VAL A O 1
ATOM 575 N N . SER A 1 80 ? 21.458 4.210 -22.464 1.00 93.44 80 SER A N 1
ATOM 576 C CA . SER A 1 80 ? 21.287 3.997 -23.907 1.00 93.44 80 SER A CA 1
ATOM 577 C C . SER A 1 80 ? 20.314 5.002 -24.531 1.00 93.44 80 SER A C 1
ATOM 579 O O . SER A 1 80 ? 20.644 5.607 -25.550 1.00 93.44 80 SER A O 1
ATOM 581 N N . SER A 1 81 ? 19.178 5.280 -23.878 1.00 93.50 81 SER A N 1
ATOM 582 C CA . SER A 1 81 ? 18.227 6.314 -24.321 1.00 93.50 81 SER A CA 1
ATOM 583 C C . SER A 1 81 ? 18.891 7.690 -24.420 1.00 93.50 81 SER A C 1
ATOM 585 O O . SER A 1 81 ? 18.734 8.389 -25.420 1.00 93.50 81 SER A O 1
ATOM 587 N N . ALA A 1 82 ? 19.665 8.080 -23.401 1.00 91.62 82 ALA A N 1
ATOM 588 C CA . ALA A 1 82 ? 20.368 9.360 -23.383 1.00 91.62 82 ALA A CA 1
ATOM 589 C C . ALA A 1 82 ? 21.429 9.450 -24.491 1.00 91.62 82 ALA A C 1
ATOM 591 O O . ALA A 1 82 ? 21.504 10.462 -25.187 1.00 91.62 82 ALA A O 1
ATOM 592 N N . LEU A 1 83 ? 22.209 8.384 -24.700 1.00 91.56 83 LEU A N 1
ATOM 593 C CA . LEU A 1 83 ? 23.203 8.321 -25.772 1.00 91.56 83 LEU A CA 1
ATOM 594 C C . LEU A 1 83 ? 22.551 8.418 -27.153 1.00 91.56 83 LEU A C 1
ATOM 596 O O . LEU A 1 83 ? 23.032 9.173 -27.993 1.00 91.56 83 LEU A O 1
ATOM 600 N N . PHE A 1 84 ? 21.426 7.738 -27.381 1.00 92.19 84 PHE A N 1
ATOM 601 C CA . PHE A 1 84 ? 20.694 7.848 -28.642 1.00 92.19 84 PHE A CA 1
ATOM 602 C C . PHE A 1 84 ? 20.152 9.258 -28.895 1.00 92.19 84 PHE A C 1
ATOM 604 O O . PHE A 1 84 ? 20.225 9.734 -30.024 1.00 92.19 84 PHE A O 1
ATOM 611 N N . ILE A 1 85 ? 19.697 9.976 -27.863 1.00 90.88 85 ILE A N 1
ATOM 612 C CA . ILE A 1 85 ? 19.313 11.394 -27.991 1.00 90.88 85 ILE A CA 1
ATOM 613 C C . ILE A 1 85 ? 20.517 12.259 -28.385 1.00 90.88 85 ILE A C 1
ATOM 615 O O . ILE A 1 85 ? 20.391 13.147 -29.230 1.00 90.88 85 ILE A O 1
ATOM 619 N N . VAL A 1 86 ? 21.688 12.009 -27.792 1.00 91.81 86 VAL A N 1
ATOM 620 C CA . VAL A 1 86 ? 22.925 12.724 -28.141 1.00 91.81 86 VAL A CA 1
ATOM 621 C C . VAL A 1 86 ? 23.320 12.437 -29.591 1.00 91.81 86 VAL A C 1
ATOM 623 O O . VAL A 1 86 ? 23.559 13.376 -30.349 1.00 91.81 86 VAL A O 1
ATOM 626 N N . PHE A 1 87 ? 23.317 11.169 -30.009 1.00 87.94 87 PHE A N 1
ATOM 627 C CA . PHE A 1 87 ? 23.660 10.772 -31.375 1.00 87.94 87 PHE A CA 1
ATOM 628 C C . PHE A 1 87 ? 22.629 11.220 -32.409 1.00 87.94 87 PHE A C 1
ATOM 630 O O . PHE A 1 87 ? 23.013 11.544 -33.527 1.00 87.94 87 PHE A O 1
ATOM 637 N N . ALA A 1 88 ? 21.352 11.355 -32.049 1.00 89.69 88 ALA A N 1
ATOM 638 C CA . ALA A 1 88 ? 20.327 11.895 -32.943 1.00 89.69 88 ALA A CA 1
ATOM 639 C C . ALA A 1 88 ? 20.639 13.319 -33.422 1.00 89.69 88 ALA A C 1
ATOM 641 O O . ALA A 1 88 ? 20.239 13.691 -34.523 1.00 89.69 88 ALA A O 1
ATOM 642 N N . ARG A 1 89 ? 21.416 14.097 -32.653 1.00 88.50 89 ARG A N 1
ATOM 643 C CA . ARG A 1 89 ? 21.883 15.424 -33.085 1.00 88.50 89 ARG A CA 1
ATOM 644 C C . ARG A 1 89 ? 22.903 15.372 -34.226 1.00 88.50 89 ARG A C 1
ATOM 646 O O . ARG A 1 89 ? 23.097 16.386 -34.883 1.00 88.50 89 ARG A O 1
ATOM 653 N N . GLN A 1 90 ? 23.565 14.233 -34.436 1.00 84.56 90 GLN A N 1
ATOM 654 C CA . GLN A 1 90 ? 24.692 14.085 -35.368 1.00 84.56 90 GLN A CA 1
ATOM 655 C C . GLN A 1 90 ? 24.448 13.032 -36.464 1.00 84.56 90 GLN A C 1
ATOM 657 O O . GLN A 1 90 ? 24.992 13.158 -37.553 1.00 84.56 90 GLN A O 1
ATOM 662 N N . GLY A 1 91 ? 23.638 12.003 -36.194 1.00 76.94 91 GLY A N 1
ATOM 663 C CA . GLY A 1 91 ? 23.505 10.800 -37.024 1.00 76.94 91 GLY A CA 1
ATOM 664 C C . GLY A 1 91 ? 22.129 10.583 -37.661 1.00 76.94 91 GLY A C 1
ATOM 665 O O . GLY A 1 91 ? 21.880 9.524 -38.233 1.00 76.94 91 GLY A O 1
ATOM 666 N N . GLY A 1 92 ? 21.221 11.559 -37.566 1.00 84.31 92 GLY A N 1
ATOM 667 C CA . GLY A 1 92 ? 19.925 11.527 -38.249 1.00 84.31 92 GLY A CA 1
ATOM 668 C C . GLY A 1 92 ? 18.794 10.801 -37.494 1.00 84.31 92 GLY A C 1
ATOM 669 O O . GLY A 1 92 ? 18.940 10.425 -36.327 1.00 84.31 92 GLY A O 1
ATOM 670 N N . PRO A 1 93 ? 17.627 10.621 -38.144 1.00 87.44 93 PRO A N 1
ATOM 671 C CA . PRO A 1 93 ? 16.379 10.218 -37.486 1.00 87.44 93 PRO A CA 1
ATOM 672 C C . PRO A 1 93 ? 16.374 8.780 -36.943 1.00 87.44 93 PRO A C 1
ATOM 674 O O . PRO A 1 93 ? 15.594 8.483 -36.038 1.00 87.44 93 PRO A O 1
ATOM 677 N N . GLY A 1 94 ? 17.255 7.897 -37.430 1.00 86.25 94 GLY A N 1
ATOM 678 C CA . GLY A 1 94 ? 17.369 6.518 -36.934 1.00 86.25 94 GLY A CA 1
ATOM 679 C C . GLY A 1 94 ? 17.707 6.450 -35.440 1.00 86.25 94 GLY A C 1
ATOM 680 O O . GLY A 1 94 ? 17.104 5.677 -34.696 1.00 86.25 94 GLY A O 1
ATOM 681 N N . TYR A 1 95 ? 18.585 7.337 -34.965 1.00 87.81 95 TYR A N 1
ATOM 682 C CA . TYR A 1 95 ? 18.920 7.443 -33.542 1.00 87.81 95 TYR A CA 1
ATOM 683 C C . TYR A 1 95 ? 17.762 7.990 -32.699 1.00 87.81 95 TYR A C 1
ATOM 685 O O . TYR A 1 95 ? 17.598 7.584 -31.552 1.00 87.81 95 TYR A O 1
ATOM 693 N N . LEU A 1 96 ? 16.915 8.862 -33.258 1.00 89.69 96 LEU A N 1
ATOM 694 C CA . LEU A 1 96 ? 15.718 9.334 -32.558 1.00 89.69 96 LEU A CA 1
ATOM 695 C C . LEU A 1 96 ? 14.694 8.204 -32.391 1.00 89.69 96 LEU A C 1
ATOM 697 O O . LEU A 1 96 ? 14.133 8.042 -31.310 1.00 89.69 96 LEU A O 1
ATOM 701 N N . ALA A 1 97 ? 14.487 7.388 -33.428 1.00 88.56 97 ALA A N 1
ATOM 702 C CA . ALA A 1 97 ? 13.635 6.205 -33.335 1.00 88.56 97 ALA A CA 1
ATOM 703 C C . ALA A 1 97 ? 14.164 5.213 -32.282 1.00 88.56 97 ALA A C 1
ATOM 705 O O . ALA A 1 97 ? 13.396 4.743 -31.442 1.00 88.56 97 ALA A O 1
ATOM 706 N N . ALA A 1 98 ? 15.479 4.965 -32.261 1.00 88.06 98 ALA A N 1
ATOM 707 C CA . ALA A 1 98 ? 16.115 4.131 -31.242 1.00 88.06 98 ALA A CA 1
ATOM 708 C C . ALA A 1 98 ? 15.920 4.697 -29.822 1.00 88.06 98 ALA A C 1
ATOM 710 O O . ALA A 1 98 ? 15.556 3.952 -28.913 1.00 88.06 98 ALA A O 1
ATOM 711 N N . ALA A 1 99 ? 16.070 6.015 -29.639 1.00 91.81 99 ALA A N 1
ATOM 712 C CA . ALA A 1 99 ? 15.814 6.686 -28.364 1.00 91.81 99 ALA A CA 1
ATOM 713 C C . ALA A 1 99 ? 14.359 6.533 -27.894 1.00 91.81 99 ALA A C 1
ATOM 715 O O . ALA A 1 99 ? 14.119 6.321 -26.707 1.00 91.81 99 ALA A O 1
ATOM 716 N N . LEU A 1 100 ? 13.385 6.624 -28.806 1.00 91.50 100 LEU A N 1
ATOM 717 C CA . LEU A 1 100 ? 11.967 6.450 -28.477 1.00 91.50 100 LEU A CA 1
ATOM 718 C C . LEU A 1 100 ? 11.655 5.015 -28.043 1.00 91.50 100 LEU A C 1
ATOM 720 O O . LEU A 1 100 ? 10.953 4.820 -27.051 1.00 91.50 100 LEU A O 1
ATOM 724 N N . VAL A 1 101 ? 12.198 4.019 -28.749 1.00 91.75 101 VAL A N 1
ATOM 725 C CA . VAL A 1 101 ? 12.029 2.602 -28.393 1.00 91.75 101 VAL A CA 1
ATOM 726 C C . VAL A 1 101 ? 12.651 2.311 -27.027 1.00 91.75 101 VAL A C 1
ATOM 728 O O . VAL A 1 101 ? 11.980 1.756 -26.156 1.00 91.75 101 VAL A O 1
ATOM 731 N N . ASP A 1 102 ? 13.899 2.726 -26.800 1.00 91.88 102 ASP A N 1
ATOM 732 C CA . ASP A 1 102 ? 14.575 2.492 -25.520 1.00 91.88 102 ASP A CA 1
ATOM 733 C C . ASP A 1 102 ? 13.940 3.286 -24.370 1.00 91.88 102 ASP A C 1
ATOM 735 O O . ASP A 1 102 ? 13.815 2.763 -23.261 1.00 91.88 102 ASP A O 1
ATOM 739 N N . GLY A 1 103 ? 13.441 4.495 -24.638 1.00 91.19 103 GLY A N 1
ATOM 740 C CA . GLY A 1 103 ? 12.678 5.288 -23.679 1.00 91.19 103 GLY A CA 1
ATOM 741 C C . GLY A 1 103 ? 11.353 4.624 -23.294 1.00 91.19 103 GLY A C 1
ATOM 742 O O . GLY A 1 103 ? 11.024 4.544 -22.110 1.00 91.19 103 GLY A O 1
ATOM 743 N N . ALA A 1 104 ? 10.612 4.078 -24.262 1.00 91.88 104 ALA A N 1
ATOM 744 C CA . ALA A 1 104 ? 9.384 3.329 -23.995 1.00 91.88 104 ALA A CA 1
ATOM 745 C C . ALA A 1 104 ? 9.659 2.058 -23.171 1.00 91.88 104 ALA A C 1
ATOM 747 O O . ALA A 1 104 ? 8.940 1.773 -22.208 1.00 91.88 104 ALA A O 1
ATOM 748 N N . LEU A 1 105 ? 10.737 1.332 -23.493 1.00 91.62 105 LEU A N 1
ATOM 749 C CA . LEU A 1 105 ? 11.196 0.179 -22.716 1.00 91.62 105 LEU A CA 1
ATOM 750 C C . LEU A 1 105 ? 11.579 0.573 -21.286 1.00 91.62 105 LEU A C 1
ATOM 752 O O . LEU A 1 105 ? 11.164 -0.095 -20.341 1.00 91.62 105 LEU A O 1
ATOM 756 N N . LEU A 1 106 ? 12.330 1.664 -21.111 1.00 92.62 106 LEU A N 1
ATOM 757 C CA . LEU A 1 106 ? 12.707 2.195 -19.802 1.00 92.62 106 LEU A CA 1
ATOM 758 C C . LEU A 1 106 ? 11.473 2.510 -18.952 1.00 92.62 106 LEU A C 1
ATOM 760 O O . LEU A 1 106 ? 11.410 2.104 -17.791 1.00 92.62 106 LEU A O 1
ATOM 764 N N . LEU A 1 107 ? 10.487 3.203 -19.527 1.00 88.44 107 LEU A N 1
ATOM 765 C CA . LEU A 1 107 ? 9.247 3.556 -18.836 1.00 88.44 107 LEU A CA 1
ATOM 766 C C . LEU A 1 107 ? 8.457 2.311 -18.427 1.00 88.44 107 LEU A C 1
ATOM 768 O O . LEU A 1 107 ? 8.016 2.212 -17.281 1.00 88.44 107 LEU A O 1
ATOM 772 N N . HIS A 1 108 ? 8.324 1.331 -19.323 1.00 89.50 108 HIS A N 1
ATOM 773 C CA . HIS A 1 108 ? 7.616 0.096 -19.001 1.00 89.50 108 HIS A CA 1
ATOM 774 C C . HIS A 1 108 ? 8.374 -0.730 -17.944 1.00 89.50 108 HIS A C 1
ATOM 776 O O . HIS A 1 108 ? 7.765 -1.219 -16.996 1.00 89.50 108 HIS A O 1
ATOM 782 N N . LEU A 1 109 ? 9.704 -0.833 -18.014 1.00 88.56 109 LEU A N 1
ATOM 783 C CA . LEU A 1 109 ? 10.505 -1.503 -16.982 1.00 88.56 109 LEU A CA 1
ATOM 784 C C . LEU A 1 109 ? 10.408 -0.797 -15.623 1.00 88.56 109 LEU A C 1
ATOM 786 O O . LEU A 1 109 ? 10.306 -1.460 -14.591 1.00 88.56 109 LEU A O 1
ATOM 790 N N . ALA A 1 110 ? 10.395 0.538 -15.606 1.00 84.62 110 ALA A N 1
ATOM 791 C CA . ALA A 1 110 ? 10.209 1.314 -14.383 1.00 84.62 110 ALA A CA 1
ATOM 792 C C . ALA A 1 110 ? 8.827 1.054 -13.761 1.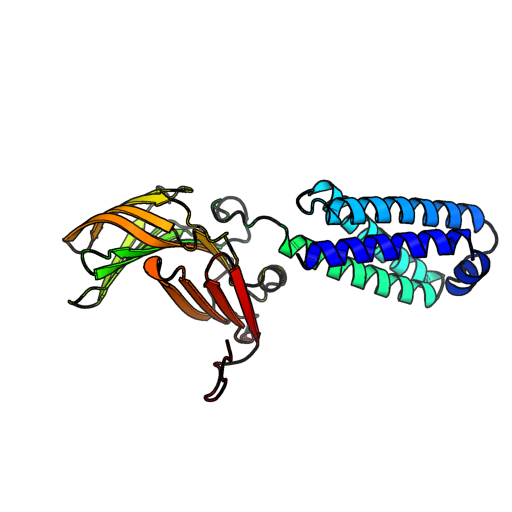00 84.62 110 ALA A C 1
ATOM 794 O O . ALA A 1 110 ? 8.726 0.880 -12.543 1.00 84.62 110 ALA A O 1
ATOM 795 N N . PHE A 1 111 ? 7.792 0.945 -14.596 1.00 83.38 111 PHE A N 1
ATOM 796 C CA . PHE A 1 111 ? 6.446 0.561 -14.178 1.00 83.38 111 PHE A CA 1
ATOM 797 C C . PHE A 1 111 ? 6.400 -0.867 -13.604 1.00 83.38 111 PHE A C 1
ATOM 799 O O . PHE A 1 111 ? 5.860 -1.082 -12.519 1.00 83.38 111 PHE A O 1
ATOM 806 N N . LEU A 1 112 ? 7.036 -1.845 -14.264 1.00 83.31 112 LEU A N 1
ATOM 807 C CA . LEU A 1 112 ? 7.098 -3.223 -13.758 1.00 83.31 112 LEU A CA 1
ATOM 808 C C . LEU A 1 112 ? 7.847 -3.314 -12.418 1.00 83.31 112 LEU A C 1
ATOM 810 O O . LEU A 1 112 ? 7.427 -4.061 -11.534 1.00 83.31 112 LEU A O 1
ATOM 814 N N . ARG A 1 113 ? 8.927 -2.541 -12.235 1.00 83.25 113 ARG A N 1
ATOM 815 C CA . ARG A 1 113 ? 9.654 -2.457 -10.957 1.00 83.25 113 ARG A CA 1
ATOM 816 C C . ARG A 1 113 ? 8.772 -1.901 -9.846 1.00 83.25 113 ARG A C 1
ATOM 818 O O . ARG A 1 113 ? 8.806 -2.393 -8.723 1.00 83.25 113 ARG A O 1
ATOM 825 N N . GLU A 1 114 ? 8.012 -0.852 -10.137 1.00 72.19 114 GLU A N 1
ATOM 826 C CA . GLU A 1 114 ? 7.136 -0.198 -9.165 1.00 72.19 114 GLU A CA 1
ATOM 827 C C . GLU A 1 114 ? 6.068 -1.140 -8.606 1.00 72.19 114 GLU A C 1
ATOM 829 O O . GLU A 1 114 ? 5.780 -1.104 -7.407 1.00 72.19 114 GLU A O 1
ATOM 834 N N . ALA A 1 115 ? 5.535 -2.017 -9.454 1.00 67.88 115 ALA A N 1
ATOM 835 C CA . ALA A 1 115 ? 4.609 -3.061 -9.041 1.00 67.88 115 ALA A CA 1
ATOM 836 C C . ALA A 1 115 ? 5.258 -4.144 -8.154 1.00 67.88 115 ALA A C 1
ATOM 838 O O . ALA A 1 115 ? 4.548 -4.881 -7.473 1.00 67.88 115 ALA A O 1
ATOM 839 N N . HIS A 1 116 ? 6.591 -4.241 -8.151 1.00 67.44 116 HIS A N 1
ATOM 840 C CA . HIS A 1 116 ? 7.355 -5.232 -7.390 1.00 67.44 116 HIS A CA 1
ATOM 841 C C . HIS A 1 116 ? 8.004 -4.702 -6.113 1.00 67.44 116 HIS A C 1
ATOM 843 O O . HIS A 1 116 ? 8.302 -5.489 -5.217 1.00 67.44 116 HIS A O 1
ATOM 849 N N . GLU A 1 117 ? 8.246 -3.397 -6.019 1.00 65.88 117 GLU A N 1
ATOM 850 C CA . GLU A 1 117 ? 8.891 -2.803 -4.853 1.00 65.88 117 GLU A CA 1
ATOM 851 C C . GLU A 1 117 ? 8.006 -3.012 -3.609 1.00 65.88 117 GLU A C 1
ATOM 853 O O . GLU A 1 117 ? 6.860 -2.545 -3.613 1.00 65.88 117 GLU A O 1
ATOM 858 N N . PRO A 1 118 ? 8.499 -3.697 -2.557 1.00 64.69 118 PRO A N 1
ATOM 859 C CA . PRO A 1 118 ? 7.690 -4.023 -1.394 1.00 64.69 118 PRO A CA 1
ATOM 860 C C . PRO A 1 118 ? 7.104 -2.749 -0.793 1.00 64.69 118 PRO A C 1
ATOM 862 O O . PRO A 1 118 ? 7.771 -1.717 -0.662 1.00 64.69 118 PRO A O 1
ATOM 865 N N . LEU A 1 119 ? 5.819 -2.806 -0.459 1.00 70.31 119 LEU A N 1
ATOM 866 C CA . LEU A 1 119 ? 5.180 -1.740 0.289 1.00 70.31 119 LEU A CA 1
ATOM 867 C C . LEU A 1 119 ? 5.724 -1.820 1.718 1.00 70.31 119 LEU A C 1
ATOM 869 O O . LEU A 1 119 ? 5.243 -2.621 2.515 1.00 70.31 119 LEU A O 1
ATOM 873 N N . CYS A 1 120 ? 6.745 -1.016 2.040 1.00 66.38 120 CYS A N 1
ATOM 874 C CA . CYS A 1 120 ? 7.097 -0.729 3.432 1.00 66.38 120 CYS A CA 1
ATOM 875 C C . CYS A 1 120 ? 5.922 0.034 4.052 1.00 66.38 120 CYS A C 1
ATOM 877 O O . CYS A 1 120 ? 5.863 1.264 3.989 1.00 66.38 120 CYS A O 1
ATOM 879 N N . ALA A 1 121 ? 4.949 -0.734 4.538 1.00 75.75 121 ALA A N 1
ATOM 880 C CA . ALA A 1 121 ? 3.649 -0.287 5.029 1.00 75.75 121 ALA A CA 1
ATOM 881 C C . ALA A 1 121 ? 3.664 0.056 6.531 1.00 75.75 121 ALA A C 1
ATOM 883 O O . ALA A 1 121 ? 2.629 0.366 7.115 1.00 75.75 121 ALA A O 1
ATOM 884 N N . TRP A 1 122 ? 4.837 -0.073 7.155 1.00 81.19 122 TRP A N 1
ATOM 885 C CA . TRP A 1 122 ? 5.027 -0.018 8.604 1.00 81.19 122 TRP A CA 1
ATOM 886 C C . TRP A 1 122 ? 6.078 1.005 9.034 1.00 81.19 122 TRP A C 1
ATOM 888 O O . TRP A 1 122 ? 6.138 1.358 10.204 1.00 81.19 122 TRP A O 1
ATOM 898 N N . GLU A 1 123 ? 6.925 1.464 8.110 1.00 81.12 123 GLU A N 1
ATOM 899 C CA . GLU A 1 123 ? 8.002 2.402 8.421 1.00 81.12 123 GLU A CA 1
ATOM 900 C C . GLU A 1 123 ? 7.477 3.840 8.390 1.00 81.12 123 GLU A C 1
ATOM 902 O O . GLU A 1 123 ? 6.979 4.267 7.340 1.00 81.12 123 GLU A O 1
ATOM 907 N N . PRO A 1 124 ? 7.628 4.606 9.487 1.00 81.19 124 PRO A N 1
ATOM 908 C CA . PRO A 1 124 ? 7.348 6.033 9.482 1.00 81.19 124 PRO A CA 1
ATOM 909 C C . PRO A 1 124 ? 8.203 6.747 8.434 1.00 81.19 124 PRO A C 1
ATOM 911 O O . PRO A 1 124 ? 9.425 6.602 8.386 1.00 81.19 124 PRO A O 1
ATOM 914 N N . ARG A 1 125 ? 7.565 7.546 7.586 1.00 82.25 125 ARG A N 1
ATOM 915 C CA . ARG A 1 125 ? 8.199 8.268 6.477 1.00 82.25 125 ARG A CA 1
ATOM 916 C C . ARG A 1 125 ? 8.375 9.743 6.769 1.00 82.25 125 ARG A C 1
ATOM 918 O O . ARG A 1 125 ? 9.268 10.360 6.187 1.00 82.25 125 ARG A O 1
ATOM 925 N N . LEU A 1 126 ? 7.555 10.313 7.645 1.00 79.62 126 LEU A N 1
ATOM 926 C CA . LEU A 1 126 ? 7.590 11.726 8.004 1.00 79.62 126 LEU A CA 1
ATOM 927 C C . LEU A 1 126 ? 8.969 12.185 8.525 1.00 79.62 126 LEU A C 1
ATOM 929 O O . LEU A 1 126 ? 9.437 13.230 8.054 1.00 79.62 126 LEU A O 1
ATOM 933 N N . PRO A 1 127 ? 9.681 11.425 9.389 1.00 76.25 127 PRO A N 1
ATOM 934 C CA . PRO A 1 127 ? 11.015 11.819 9.852 1.00 76.25 127 PRO A CA 1
ATOM 935 C C . PRO A 1 127 ? 12.084 11.731 8.754 1.00 76.25 127 PRO A C 1
ATOM 937 O O . PRO A 1 127 ? 13.063 12.469 8.780 1.00 76.25 127 PRO A O 1
ATOM 940 N N . ILE A 1 128 ? 11.892 10.836 7.781 1.00 78.56 128 ILE A N 1
ATOM 941 C CA . ILE A 1 128 ? 12.912 10.454 6.796 1.00 78.56 128 ILE A CA 1
ATOM 942 C C . ILE A 1 128 ? 12.820 11.317 5.527 1.00 78.56 128 ILE A C 1
ATOM 944 O O . ILE A 1 128 ? 13.836 11.671 4.933 1.00 78.56 128 ILE A O 1
ATOM 948 N N . TRP A 1 129 ? 11.607 11.670 5.092 1.00 75.81 129 TRP A N 1
ATOM 949 C CA . TRP A 1 129 ? 11.367 12.292 3.788 1.00 75.81 129 TRP A CA 1
ATOM 950 C C . TRP A 1 129 ? 10.905 13.753 3.942 1.00 75.81 129 TRP A C 1
ATOM 952 O O . TRP A 1 129 ? 9.761 13.986 4.340 1.00 75.81 129 TRP A O 1
ATOM 962 N N . PRO A 1 130 ? 11.716 14.761 3.552 1.00 81.81 130 PRO A N 1
ATOM 963 C CA . PRO A 1 130 ? 11.385 16.188 3.717 1.00 81.81 130 PRO A CA 1
ATOM 964 C C . PRO A 1 130 ? 10.092 16.622 3.016 1.00 81.81 130 PRO A C 1
ATOM 966 O O . PRO A 1 130 ? 9.413 17.555 3.436 1.00 81.81 130 PRO A O 1
ATOM 969 N N . VAL A 1 131 ? 9.747 15.929 1.930 1.00 82.44 131 VAL A N 1
ATOM 970 C CA . VAL A 1 131 ? 8.540 16.187 1.139 1.00 82.44 131 VAL A CA 1
ATOM 971 C C . VAL A 1 131 ? 7.257 15.760 1.862 1.00 82.44 131 VAL A C 1
ATOM 973 O O . VAL A 1 131 ? 6.181 16.249 1.530 1.00 82.44 131 VAL A O 1
ATOM 976 N N . ILE A 1 132 ? 7.344 14.868 2.851 1.00 85.88 132 ILE A N 1
ATOM 977 C CA . ILE A 1 132 ? 6.190 14.428 3.636 1.00 85.88 132 ILE A CA 1
ATOM 978 C C . ILE A 1 132 ? 5.877 15.477 4.701 1.00 85.88 132 ILE A C 1
ATOM 980 O O . ILE A 1 132 ? 6.758 15.941 5.434 1.00 85.88 132 ILE A O 1
ATOM 984 N N . ARG A 1 133 ? 4.603 15.872 4.735 1.00 90.12 133 ARG A N 1
ATOM 985 C CA . ARG A 1 133 ? 4.048 16.890 5.632 1.00 90.12 133 ARG A CA 1
ATOM 986 C C . ARG A 1 133 ? 3.134 16.293 6.686 1.00 90.12 133 ARG A C 1
ATOM 988 O O . ARG A 1 133 ? 3.100 16.825 7.782 1.00 90.12 133 ARG A O 1
ATOM 995 N N . HIS A 1 134 ? 2.445 15.209 6.347 1.00 91.06 134 HIS A N 1
ATOM 996 C CA . HIS A 1 134 ? 1.603 14.466 7.270 1.00 91.06 134 HIS A CA 1
ATOM 997 C C . HIS A 1 134 ? 1.762 12.967 7.030 1.00 91.06 134 HIS A C 1
ATOM 999 O O . HIS A 1 134 ? 2.022 12.513 5.906 1.00 91.06 134 HIS A O 1
ATOM 1005 N N . GLU A 1 135 ? 1.567 12.212 8.094 1.00 93.06 135 GLU A N 1
ATOM 1006 C CA . GLU A 1 135 ? 1.559 10.764 8.120 1.00 93.06 135 GLU A CA 1
ATOM 1007 C C . GLU A 1 135 ? 0.508 10.299 9.120 1.00 93.06 135 GLU A C 1
ATOM 1009 O O . GLU A 1 135 ? 0.302 10.927 10.150 1.00 93.06 135 GLU A O 1
ATOM 1014 N N . ALA A 1 136 ? -0.202 9.228 8.801 1.00 93.38 136 ALA A N 1
ATOM 1015 C CA . ALA A 1 136 ? -1.177 8.656 9.698 1.00 93.38 136 ALA A CA 1
ATOM 1016 C C . ALA A 1 136 ? -1.211 7.139 9.585 1.00 93.38 136 ALA A C 1
ATOM 1018 O O . ALA A 1 136 ? -1.207 6.583 8.486 1.00 93.38 136 ALA A O 1
ATOM 1019 N N . PHE A 1 137 ? -1.326 6.493 10.733 1.00 94.81 137 PHE A N 1
ATOM 1020 C CA . PHE A 1 137 ? -1.688 5.094 10.849 1.00 94.81 137 PHE A CA 1
ATOM 1021 C C . PHE A 1 137 ? -3.092 5.013 11.418 1.00 94.81 137 PHE A C 1
ATOM 1023 O O . PHE A 1 137 ? -3.449 5.774 12.314 1.00 94.81 137 PHE A O 1
ATOM 1030 N N . PHE A 1 138 ? -3.908 4.108 10.906 1.00 94.69 138 PHE A N 1
ATOM 1031 C CA . PHE A 1 138 ? -5.241 3.912 11.445 1.00 94.69 138 PHE A CA 1
ATOM 1032 C C . PHE A 1 138 ? -5.617 2.446 11.500 1.00 94.69 138 PHE A C 1
ATOM 1034 O O . PHE A 1 138 ? -5.105 1.615 10.752 1.00 94.69 138 PHE A O 1
ATOM 1041 N N . LEU A 1 139 ? -6.534 2.161 12.405 1.00 97.06 139 LEU A N 1
ATOM 1042 C CA . LEU A 1 139 ? -7.080 0.857 12.701 1.00 97.06 139 LEU A CA 1
ATOM 1043 C C . LEU A 1 139 ? -8.582 0.959 12.466 1.00 97.06 139 LEU A C 1
ATOM 1045 O O . LEU A 1 139 ? -9.215 1.880 12.980 1.00 97.06 139 LEU A O 1
ATOM 1049 N N . ILE A 1 140 ? -9.153 0.033 11.709 1.00 97.31 140 ILE A N 1
ATOM 1050 C CA . ILE A 1 140 ? -10.598 -0.187 11.700 1.00 97.31 140 ILE A CA 1
ATOM 1051 C C . ILE A 1 140 ? -10.835 -1.641 12.057 1.00 97.31 140 ILE A C 1
ATOM 1053 O O . ILE A 1 140 ? -10.174 -2.518 11.511 1.00 97.31 140 ILE A O 1
ATOM 1057 N N . PHE A 1 141 ? -11.746 -1.913 12.972 1.00 97.19 141 PHE A N 1
ATOM 1058 C CA . PHE A 1 141 ? -12.108 -3.281 13.317 1.00 97.19 141 PHE A CA 1
ATOM 1059 C C . PHE A 1 141 ? -13.488 -3.313 13.945 1.00 97.19 141 PHE A C 1
ATOM 1061 O O . PHE A 1 141 ? -14.019 -2.294 14.393 1.00 97.19 141 PHE A O 1
ATOM 1068 N N . ARG A 1 142 ? -14.079 -4.501 13.963 1.00 96.31 142 ARG A N 1
ATOM 1069 C CA . ARG A 1 142 ? -15.393 -4.725 14.544 1.00 96.31 142 ARG A CA 1
ATOM 1070 C C . ARG A 1 142 ? -15.324 -5.880 15.514 1.00 96.31 142 ARG A C 1
ATOM 1072 O O . ARG A 1 142 ? -14.961 -6.980 15.123 1.00 96.31 142 ARG A O 1
ATOM 1079 N N . ASP A 1 143 ? -15.724 -5.633 16.752 1.00 95.31 143 ASP A N 1
ATOM 1080 C CA . ASP A 1 143 ? -15.872 -6.685 17.746 1.00 95.31 143 ASP A CA 1
ATOM 1081 C C . ASP A 1 143 ? -17.147 -7.501 17.459 1.00 95.31 143 ASP A C 1
ATOM 1083 O O . ASP A 1 143 ? -18.253 -6.947 17.523 1.00 95.31 143 ASP A O 1
ATOM 1087 N N . PRO A 1 144 ? -17.043 -8.806 17.146 1.00 91.38 144 PRO A N 1
ATOM 1088 C CA . PRO A 1 144 ? -18.208 -9.649 16.918 1.00 91.38 144 PRO A CA 1
ATOM 1089 C C . PRO A 1 144 ? -19.066 -9.829 18.174 1.00 91.38 144 PRO A C 1
ATOM 1091 O O . PRO A 1 144 ? -20.278 -9.989 18.043 1.00 91.38 144 PRO A O 1
ATOM 1094 N N . ALA A 1 145 ? -18.489 -9.773 19.378 1.00 91.81 145 ALA A N 1
ATOM 1095 C CA . ALA A 1 145 ? -19.237 -10.001 20.611 1.00 91.81 145 ALA A CA 1
ATOM 1096 C C . ALA A 1 145 ? -20.163 -8.819 20.931 1.00 91.81 145 ALA A C 1
ATOM 1098 O O . ALA A 1 145 ? -21.376 -8.986 21.064 1.00 91.81 145 ALA A O 1
ATOM 1099 N N . SER A 1 146 ? -19.613 -7.604 20.994 1.00 91.94 146 SER A N 1
ATOM 1100 C CA . SER A 1 146 ? -20.404 -6.397 21.275 1.00 91.94 146 SER A CA 1
ATOM 1101 C C . SER A 1 146 ? -21.096 -5.803 20.044 1.00 91.94 146 SER A C 1
ATOM 1103 O O . SER A 1 146 ? -21.958 -4.937 20.191 1.00 91.94 146 SER A O 1
ATOM 1105 N N . GLN A 1 147 ? -20.741 -6.255 18.834 1.00 93.19 147 GLN A N 1
ATOM 1106 C CA . GLN A 1 147 ? -21.156 -5.662 17.553 1.00 93.19 147 GLN A CA 1
ATOM 1107 C C . GLN A 1 147 ? -20.719 -4.190 17.404 1.00 93.19 147 GLN A C 1
ATOM 1109 O O . GLN A 1 147 ? -21.293 -3.455 16.598 1.00 93.19 147 GLN A O 1
ATOM 1114 N N . THR A 1 148 ? -19.700 -3.773 18.160 1.00 96.31 148 THR A N 1
ATOM 1115 C CA . THR A 1 148 ? -19.140 -2.417 18.148 1.00 96.31 148 THR A CA 1
ATOM 1116 C C . THR A 1 148 ? -18.053 -2.309 17.084 1.00 96.31 148 THR A C 1
ATOM 1118 O O . THR A 1 148 ? -17.155 -3.149 17.020 1.00 96.31 148 THR A O 1
ATOM 1121 N N . ALA A 1 149 ? -18.114 -1.271 16.254 1.00 97.00 149 ALA A N 1
ATOM 1122 C CA . ALA A 1 149 ? -17.064 -0.930 15.303 1.00 97.00 149 ALA A CA 1
ATOM 1123 C C . ALA A 1 149 ? -16.197 0.210 15.844 1.00 97.00 149 ALA A C 1
ATOM 1125 O O . ALA A 1 149 ? -16.703 1.180 16.408 1.00 97.00 149 ALA A O 1
ATOM 1126 N N . PHE A 1 150 ? -14.894 0.100 15.626 1.00 98.00 150 PHE A N 1
ATOM 1127 C CA . PHE A 1 150 ? -13.893 1.053 16.076 1.00 98.00 150 PHE A CA 1
ATOM 1128 C C . PHE A 1 150 ? -13.117 1.568 14.875 1.00 98.00 150 PHE A C 1
ATOM 1130 O O . PHE A 1 150 ? -12.730 0.798 13.998 1.00 98.00 150 PHE A O 1
ATOM 1137 N N . TRP A 1 151 ? -12.859 2.868 14.867 1.00 97.81 151 TRP A N 1
ATOM 1138 C CA . TRP A 1 151 ? -11.904 3.516 13.987 1.00 97.81 151 TRP A CA 1
ATOM 1139 C C . TRP A 1 151 ? -10.955 4.329 14.857 1.00 97.81 151 TRP A C 1
ATOM 1141 O O . TRP A 1 151 ? -11.393 5.255 15.530 1.00 97.81 151 TRP A O 1
ATOM 1151 N N . LEU A 1 152 ? -9.678 3.964 14.885 1.00 97.38 152 LEU A N 1
ATOM 1152 C CA . LEU A 1 152 ? -8.647 4.613 15.695 1.00 97.38 152 LEU A CA 1
ATOM 1153 C C . LEU A 1 152 ? -7.567 5.143 14.764 1.00 97.38 152 LEU A C 1
ATOM 1155 O O . LEU A 1 152 ? -7.196 4.462 13.811 1.00 97.38 152 LEU A O 1
ATOM 1159 N N . ARG A 1 153 ? -7.038 6.333 15.024 1.00 95.38 153 ARG A N 1
ATOM 1160 C CA . ARG A 1 153 ? -6.056 6.968 14.149 1.00 95.38 153 ARG A CA 1
ATOM 1161 C C . ARG A 1 153 ? -4.981 7.675 14.949 1.00 95.38 153 ARG A C 1
ATOM 1163 O O . ARG A 1 153 ? -5.271 8.507 15.796 1.00 95.38 153 ARG A O 1
ATOM 1170 N N . HIS A 1 154 ? -3.753 7.356 14.587 1.00 94.12 154 HIS A N 1
ATOM 1171 C CA . HIS A 1 154 ? -2.519 8.032 14.936 1.00 94.12 154 HIS A CA 1
ATOM 1172 C C . HIS A 1 154 ? -2.155 8.944 13.767 1.00 94.12 154 HIS A C 1
ATOM 1174 O O . HIS A 1 154 ? -1.883 8.449 12.678 1.00 94.12 154 HIS A O 1
ATOM 1180 N N . GLU A 1 155 ? -2.182 10.256 13.944 1.00 92.88 155 GLU A N 1
ATOM 1181 C CA . GLU A 1 155 ? -1.786 11.243 12.936 1.00 92.88 155 GLU A CA 1
ATOM 1182 C C . GLU A 1 155 ? -0.578 12.034 13.434 1.00 92.88 155 GLU A C 1
ATOM 1184 O O . GLU A 1 155 ? -0.500 12.382 14.605 1.00 92.88 155 GLU A O 1
ATOM 1189 N N . ALA A 1 156 ? 0.366 12.314 12.545 1.00 91.81 156 ALA A N 1
ATOM 1190 C CA . ALA A 1 156 ? 1.530 13.140 12.809 1.00 91.81 156 ALA A CA 1
ATOM 1191 C C . ALA A 1 156 ? 1.777 14.108 11.658 1.00 91.81 156 ALA A C 1
ATOM 1193 O O . ALA A 1 156 ? 1.646 13.765 10.479 1.00 91.81 156 ALA A O 1
ATOM 1194 N N . ASP A 1 157 ? 2.218 15.303 12.015 1.00 90.38 157 ASP A N 1
ATOM 1195 C CA . ASP A 1 157 ? 2.793 16.285 11.114 1.00 90.38 157 ASP A CA 1
ATOM 1196 C C . ASP A 1 157 ? 4.110 16.829 11.696 1.00 90.38 157 ASP A C 1
ATOM 1198 O O . ASP A 1 157 ? 4.721 16.245 12.594 1.00 90.38 157 ASP A O 1
ATOM 1202 N N . ARG A 1 158 ? 4.622 17.921 11.125 1.00 84.50 158 ARG A N 1
ATOM 1203 C CA . ARG A 1 158 ? 5.889 18.523 11.569 1.00 84.50 158 ARG A CA 1
ATOM 1204 C C . ARG A 1 158 ? 5.778 19.260 12.910 1.00 84.50 158 ARG A C 1
ATOM 1206 O O . ARG A 1 158 ? 6.814 19.600 13.470 1.00 84.50 158 ARG A O 1
ATOM 1213 N N . GLU A 1 159 ? 4.570 19.517 13.397 1.00 84.56 159 GLU A N 1
ATOM 1214 C CA . GLU A 1 159 ? 4.269 20.334 14.577 1.00 84.56 159 GLU A CA 1
ATOM 1215 C C . GLU A 1 159 ? 3.806 19.487 15.777 1.00 84.56 159 GLU A C 1
ATOM 1217 O O . GLU A 1 159 ? 3.870 19.932 16.932 1.00 84.56 159 GLU A O 1
ATOM 1222 N N . GLY A 1 160 ? 3.371 18.249 15.537 1.00 87.25 160 GLY A N 1
ATOM 1223 C CA . GLY A 1 160 ? 3.047 17.291 16.586 1.00 87.25 160 GLY A CA 1
ATOM 1224 C C . GLY A 1 160 ? 2.296 16.060 16.092 1.00 87.25 160 GLY A C 1
ATOM 1225 O O . GLY A 1 160 ? 2.229 15.776 14.897 1.00 87.25 160 GLY A O 1
ATOM 1226 N N . GLY A 1 161 ? 1.744 15.315 17.047 1.00 90.88 161 GLY A N 1
ATOM 1227 C CA . GLY A 1 161 ? 0.856 14.189 16.802 1.00 90.88 161 GLY A CA 1
ATOM 1228 C C . GLY A 1 161 ? -0.555 14.445 17.325 1.00 90.88 161 GLY A C 1
ATOM 1229 O O . GLY A 1 161 ? -0.806 15.340 18.138 1.00 90.88 161 GLY A O 1
ATOM 1230 N N . ARG A 1 162 ? -1.495 13.642 16.841 1.00 93.38 162 ARG A N 1
ATOM 1231 C CA . ARG A 1 162 ? -2.891 13.629 17.251 1.00 93.38 162 ARG A CA 1
ATOM 1232 C C . ARG A 1 162 ? -3.418 12.206 17.207 1.00 93.38 162 ARG A C 1
ATOM 1234 O O . ARG A 1 162 ? -3.264 11.506 16.210 1.00 93.38 162 ARG A O 1
ATOM 1241 N N . CYS A 1 163 ? -4.139 11.842 18.250 1.00 95.19 163 CYS A N 1
ATOM 1242 C CA . CYS A 1 163 ? -4.949 10.644 18.298 1.00 95.19 163 CYS A CA 1
ATOM 1243 C C . CYS A 1 163 ? -6.401 11.009 18.011 1.00 95.19 163 CYS A C 1
ATOM 1245 O O . CYS A 1 163 ? -6.922 11.987 18.544 1.00 95.19 163 CYS A O 1
ATOM 1247 N N . GLN A 1 164 ? -7.059 10.242 17.151 1.00 95.81 164 GLN A N 1
ATOM 1248 C CA . GLN A 1 164 ? -8.481 10.383 16.858 1.00 95.81 164 GLN A CA 1
ATOM 1249 C C . GLN A 1 164 ? -9.154 9.028 16.973 1.00 95.81 164 GLN A C 1
ATOM 1251 O O . GLN A 1 164 ? -8.551 7.994 16.682 1.00 95.81 164 GLN A O 1
ATOM 1256 N N . TRP A 1 165 ? -10.418 9.038 17.359 1.00 97.50 165 TRP A N 1
ATOM 1257 C CA . TRP A 1 165 ? -11.193 7.821 17.467 1.00 97.50 165 TRP A CA 1
ATOM 1258 C C . TRP A 1 165 ? -12.650 8.060 17.097 1.00 97.50 165 TRP A C 1
ATOM 1260 O O . TRP A 1 165 ? -13.195 9.147 17.284 1.00 97.50 165 TRP A O 1
ATOM 1270 N N . ALA A 1 166 ? -13.282 7.010 16.593 1.00 97.50 166 ALA A N 1
ATOM 1271 C CA . ALA A 1 166 ? -14.718 6.899 16.463 1.00 97.50 166 ALA A CA 1
ATOM 1272 C C . ALA A 1 166 ? -15.150 5.483 16.854 1.00 97.50 166 ALA A C 1
ATOM 1274 O O . ALA A 1 166 ? -14.519 4.494 16.481 1.00 97.50 166 ALA A O 1
ATOM 1275 N N . VAL A 1 167 ? -16.237 5.396 17.609 1.00 97.62 167 VAL A N 1
ATOM 1276 C CA . VAL A 1 167 ? -16.890 4.156 18.017 1.00 97.62 167 VAL A CA 1
ATOM 1277 C C . VAL A 1 167 ? -18.316 4.199 17.499 1.00 97.62 167 VAL A C 1
ATOM 1279 O O . VAL A 1 167 ? -19.036 5.164 17.748 1.00 97.62 167 VAL A O 1
ATOM 1282 N N . THR A 1 168 ? -18.718 3.159 16.777 1.00 96.81 168 THR A N 1
ATOM 1283 C CA . THR A 1 168 ? -20.083 2.998 16.273 1.00 96.81 168 THR A CA 1
ATOM 1284 C C . THR A 1 168 ? -20.691 1.739 16.863 1.00 96.81 168 THR A C 1
ATOM 1286 O O . THR A 1 168 ? -20.162 0.644 16.674 1.00 96.81 168 THR A O 1
ATOM 1289 N N . ASP A 1 169 ? -21.810 1.886 17.558 1.00 94.31 169 ASP A N 1
ATOM 1290 C CA . ASP A 1 169 ? -22.596 0.777 18.088 1.00 94.31 169 ASP A CA 1
ATOM 1291 C C . ASP A 1 169 ? -24.101 1.049 17.921 1.00 94.31 169 ASP A C 1
ATOM 1293 O O . ASP A 1 169 ? -24.517 1.883 17.114 1.00 94.31 169 ASP A O 1
ATOM 1297 N N . LYS A 1 170 ? -24.940 0.317 18.662 1.00 92.62 170 LYS A N 1
ATOM 1298 C CA . LYS A 1 170 ? -26.402 0.459 18.616 1.00 92.62 170 LYS A CA 1
ATOM 1299 C C . LYS A 1 170 ? -26.901 1.824 19.106 1.00 92.62 170 LYS A C 1
ATOM 1301 O O . LYS A 1 170 ? -28.015 2.202 18.761 1.00 92.62 170 LYS A O 1
ATOM 1306 N N . GLU A 1 171 ? -26.117 2.536 19.912 1.00 91.69 171 GLU A N 1
ATOM 1307 C CA . GLU A 1 171 ? -26.469 3.854 20.454 1.00 91.69 171 GLU A CA 1
ATOM 1308 C C . GLU A 1 171 ? -26.085 4.989 19.492 1.00 91.69 171 GLU A C 1
ATOM 1310 O O . GLU A 1 171 ? -26.481 6.135 19.698 1.00 91.69 171 GLU A O 1
ATOM 1315 N N . GLY A 1 172 ? -25.345 4.676 18.425 1.00 93.44 172 GLY A N 1
ATOM 1316 C CA . GLY A 1 172 ? -24.943 5.616 17.388 1.00 93.44 172 GLY A CA 1
ATOM 1317 C C . GLY A 1 172 ? -23.428 5.753 17.285 1.00 93.44 172 GLY A C 1
ATOM 1318 O O . GLY A 1 172 ? -22.675 4.821 17.568 1.00 93.44 172 GLY A O 1
ATOM 1319 N N . VAL A 1 173 ? -22.983 6.925 16.832 1.00 95.62 173 VAL A N 1
ATOM 1320 C CA . VAL A 1 173 ? -21.564 7.235 16.622 1.00 95.62 173 VAL A CA 1
ATOM 1321 C C . VAL A 1 173 ? -21.082 8.178 17.717 1.00 95.62 173 VAL A C 1
ATOM 1323 O O . VAL A 1 173 ? -21.647 9.253 17.914 1.00 95.62 173 VAL A O 1
ATOM 1326 N N . ARG A 1 174 ? -20.000 7.797 18.394 1.00 95.50 174 ARG A N 1
ATOM 1327 C CA . ARG A 1 174 ? -19.229 8.658 19.299 1.00 95.50 174 ARG A CA 1
ATOM 1328 C C . ARG A 1 174 ? -17.839 8.846 18.726 1.00 95.50 174 ARG A C 1
ATOM 1330 O O . ARG A 1 174 ? -17.283 7.907 18.169 1.00 95.50 174 ARG A O 1
ATOM 1337 N N . GLN A 1 175 ? -17.277 10.034 18.873 1.00 97.00 175 GLN A N 1
ATOM 1338 C CA . GLN A 1 175 ? -15.950 10.345 18.360 1.00 97.00 175 GLN A CA 1
ATOM 1339 C C . GLN A 1 175 ? -15.240 11.331 19.273 1.00 97.00 175 GLN A C 1
ATOM 1341 O O . GLN A 1 175 ? -15.891 12.083 19.998 1.00 97.00 175 GLN A O 1
ATOM 1346 N N . GLY A 1 176 ? -13.920 11.345 19.179 1.00 95.69 176 GLY A N 1
ATOM 1347 C CA . GLY A 1 176 ? -13.078 12.233 19.955 1.00 95.69 176 GLY A CA 1
ATOM 1348 C C . GLY A 1 176 ? -11.658 12.296 19.414 1.00 95.69 176 GLY A C 1
ATOM 1349 O O . GLY A 1 176 ? -11.285 11.579 18.477 1.00 95.69 176 GLY A O 1
ATOM 1350 N N . SER A 1 177 ? -10.864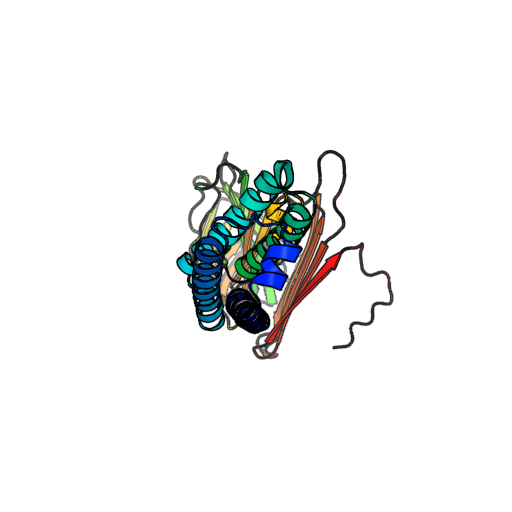 13.195 19.975 1.00 95.75 177 SER A N 1
ATOM 1351 C CA . SER A 1 177 ? -9.461 13.351 19.623 1.00 95.75 177 SER A CA 1
ATOM 1352 C C . SER A 1 177 ? -8.675 14.084 20.695 1.00 95.75 177 SER A C 1
ATOM 1354 O O . SER A 1 177 ? -9.197 14.972 21.353 1.00 95.75 177 SER A O 1
ATOM 1356 N N . TRP A 1 178 ? -7.384 13.800 20.786 1.00 94.69 178 TRP A N 1
ATOM 1357 C CA . TRP A 1 178 ? -6.461 14.565 21.616 1.00 94.69 178 TRP A CA 1
ATOM 1358 C C . TRP A 1 178 ? -5.119 14.735 20.916 1.00 94.69 178 TRP A C 1
ATOM 1360 O O . TRP A 1 178 ? -4.762 13.967 20.022 1.00 94.69 178 TRP A O 1
ATOM 1370 N N . GLU A 1 179 ? -4.371 15.758 21.314 1.00 93.75 179 GLU A N 1
ATOM 1371 C CA . GLU A 1 179 ? -2.992 15.933 20.863 1.00 93.75 179 GLU A CA 1
ATOM 1372 C C . GLU A 1 179 ? -2.062 14.944 21.570 1.00 93.75 179 GLU A C 1
ATOM 1374 O O . GLU A 1 179 ? -2.192 14.696 22.767 1.00 93.75 179 GLU A O 1
ATOM 1379 N N . GLU A 1 180 ? -1.099 14.406 20.831 1.00 84.94 180 GLU A N 1
ATOM 1380 C CA . GLU A 1 180 ? -0.080 13.492 21.337 1.00 84.94 180 GLU A CA 1
ATOM 1381 C C . GLU A 1 180 ? 1.304 14.007 20.925 1.00 84.94 180 GLU A C 1
ATOM 1383 O O . GLU A 1 180 ? 1.593 14.189 19.742 1.00 84.94 180 GLU A O 1
ATOM 1388 N N . LYS A 1 181 ? 2.176 14.285 21.900 1.00 81.31 181 LYS A N 1
ATOM 1389 C CA . LYS A 1 181 ? 3.553 14.730 21.645 1.00 81.31 181 LYS A CA 1
ATOM 1390 C C . LYS A 1 181 ? 4.510 14.030 22.625 1.00 81.31 181 LYS A C 1
ATOM 1392 O O . LYS A 1 181 ? 4.374 14.259 23.826 1.00 81.31 181 LYS A O 1
ATOM 1397 N N . PRO A 1 182 ? 5.492 13.232 22.154 1.00 74.44 182 PRO A N 1
ATOM 1398 C CA . PRO A 1 182 ? 5.757 12.865 20.757 1.00 74.44 182 PRO A CA 1
ATOM 1399 C C . PRO A 1 182 ? 4.758 11.829 20.219 1.00 74.44 182 PRO A C 1
ATOM 1401 O O . PRO A 1 182 ? 4.184 11.071 20.992 1.00 74.44 182 PRO A O 1
ATOM 1404 N N . PHE A 1 183 ? 4.624 11.752 18.890 1.00 73.94 183 PHE A N 1
ATOM 1405 C CA . PHE A 1 183 ? 3.987 10.613 18.223 1.00 73.94 183 PHE A CA 1
ATOM 1406 C C . PHE A 1 183 ? 4.696 9.322 18.650 1.00 73.94 183 PHE A C 1
ATOM 1408 O O . PHE A 1 183 ? 5.886 9.142 18.368 1.00 73.94 183 PHE A O 1
ATOM 1415 N N . ALA A 1 184 ? 3.990 8.448 19.360 1.00 72.44 184 ALA A N 1
ATOM 1416 C CA . ALA A 1 184 ? 4.552 7.236 19.932 1.00 72.44 184 ALA A CA 1
ATOM 1417 C C . ALA A 1 184 ? 3.502 6.120 19.971 1.00 72.44 184 ALA A C 1
ATOM 1419 O O . ALA A 1 184 ? 2.321 6.326 19.738 1.00 72.44 184 ALA A O 1
ATOM 1420 N N . GLY A 1 185 ? 3.946 4.896 20.246 1.00 82.31 185 GLY A N 1
ATOM 1421 C CA . GLY A 1 185 ? 3.027 3.800 20.548 1.00 82.31 185 GLY A CA 1
ATOM 1422 C C . GLY A 1 185 ? 2.478 3.034 19.347 1.00 82.31 185 GLY A C 1
ATOM 1423 O O . GLY A 1 185 ? 1.794 2.045 19.576 1.00 82.31 185 GLY A O 1
ATOM 1424 N N . PHE A 1 186 ? 2.811 3.387 18.102 1.00 88.38 186 PHE A N 1
ATOM 1425 C CA . PHE A 1 186 ? 2.515 2.555 16.930 1.00 88.38 186 PHE A CA 1
ATOM 1426 C C . PHE A 1 186 ? 3.715 1.681 16.529 1.00 88.38 186 PHE A C 1
ATOM 1428 O O . PHE A 1 186 ? 4.831 2.173 16.366 1.00 88.38 186 PHE A O 1
ATOM 1435 N N . THR A 1 187 ? 3.491 0.381 16.344 1.00 90.12 187 THR A N 1
ATOM 1436 C CA . THR A 1 187 ? 4.481 -0.604 15.884 1.00 90.12 187 THR A CA 1
ATOM 1437 C C . THR A 1 187 ? 3.885 -1.488 14.781 1.00 90.12 187 THR A C 1
ATOM 1439 O O . THR A 1 187 ? 2.719 -1.357 14.417 1.00 90.12 187 THR A O 1
ATOM 1442 N N . ARG A 1 188 ? 4.679 -2.416 14.227 1.00 88.50 188 ARG A N 1
ATOM 1443 C CA . ARG A 1 188 ? 4.232 -3.342 13.167 1.00 88.50 188 ARG A CA 1
ATOM 1444 C C . ARG A 1 188 ? 3.012 -4.189 13.562 1.00 88.50 188 ARG A C 1
ATOM 1446 O O . ARG A 1 188 ? 2.240 -4.573 12.694 1.00 88.50 188 ARG A O 1
ATOM 1453 N N . ASN A 1 189 ? 2.875 -4.518 14.840 1.00 92.56 189 ASN A N 1
ATOM 1454 C CA . ASN A 1 189 ? 1.869 -5.446 15.359 1.00 92.56 189 ASN A CA 1
ATOM 1455 C C . ASN A 1 189 ? 1.184 -4.929 16.629 1.00 92.56 189 ASN A C 1
ATOM 1457 O O . ASN A 1 189 ? 0.630 -5.714 17.398 1.00 92.56 189 ASN A O 1
ATOM 1461 N N . GLY A 1 190 ? 1.261 -3.624 16.882 1.00 94.69 190 GLY A N 1
ATOM 1462 C CA . GLY A 1 190 ? 0.687 -3.037 18.077 1.00 94.69 190 GLY A CA 1
ATOM 1463 C C . GLY A 1 190 ? 0.464 -1.539 17.980 1.00 94.69 190 GLY A C 1
ATOM 1464 O O . GLY A 1 190 ? 1.127 -0.819 17.237 1.00 94.69 190 GLY A O 1
ATOM 1465 N N . SER A 1 191 ? -0.505 -1.071 18.753 1.00 95.31 191 SER A N 1
ATOM 1466 C CA . SER A 1 191 ? -0.814 0.343 18.897 1.00 95.31 191 SER A CA 1
ATOM 1467 C C . SER A 1 191 ? -1.211 0.639 20.33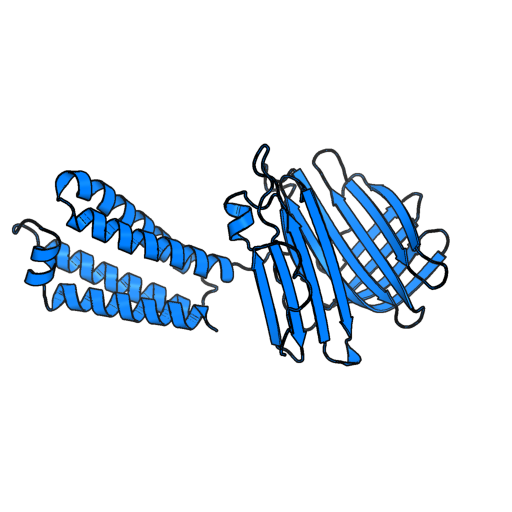3 1.00 95.31 191 SER A C 1
ATOM 1469 O O . SER A 1 191 ? -2.052 -0.053 20.907 1.00 95.31 191 SER A O 1
ATOM 1471 N N . LYS A 1 192 ? -0.621 1.679 20.913 1.00 95.56 192 LYS A N 1
ATOM 1472 C CA . LYS A 1 192 ? -0.965 2.208 22.229 1.00 95.56 192 LYS A CA 1
ATOM 1473 C C . LYS A 1 192 ? -1.143 3.712 22.129 1.00 95.56 192 LYS A C 1
ATOM 1475 O O . LYS A 1 192 ? -0.333 4.363 21.483 1.00 95.56 192 LYS A O 1
ATOM 1480 N N . ALA A 1 193 ? -2.166 4.234 22.786 1.00 94.75 193 ALA A N 1
ATOM 1481 C CA . ALA A 1 193 ? -2.325 5.662 23.025 1.00 94.75 193 ALA A CA 1
ATOM 1482 C C . ALA A 1 193 ? -3.119 5.873 24.312 1.00 94.75 193 ALA A C 1
ATOM 1484 O O . ALA A 1 193 ? -3.947 5.039 24.676 1.00 94.75 193 ALA A O 1
ATOM 1485 N N . ALA A 1 194 ? -2.887 6.994 24.983 1.00 93.62 194 ALA A N 1
ATOM 1486 C CA . ALA A 1 194 ? -3.684 7.430 26.121 1.00 93.62 194 ALA A CA 1
ATOM 1487 C C . ALA A 1 194 ? -3.763 8.957 26.135 1.00 93.62 194 ALA A C 1
ATOM 1489 O O . ALA A 1 194 ? -2.784 9.637 25.831 1.00 93.62 194 ALA A O 1
ATOM 1490 N N . GLY A 1 195 ? -4.926 9.488 26.489 1.00 92.88 195 GLY A N 1
ATOM 1491 C CA . GLY A 1 195 ? -5.177 10.916 26.573 1.00 92.88 195 GLY A CA 1
ATOM 1492 C C . GLY A 1 195 ? -6.463 11.231 27.336 1.00 92.88 195 GLY A C 1
ATOM 1493 O O . GLY A 1 195 ? -7.126 10.326 27.844 1.00 92.88 195 GLY A O 1
ATOM 1494 N N . PRO A 1 196 ? -6.837 12.518 27.421 1.00 91.31 196 PRO A N 1
ATOM 1495 C CA . PRO A 1 196 ? -7.987 12.963 28.211 1.00 91.31 196 PRO A CA 1
ATOM 1496 C C . PRO A 1 196 ? -9.322 12.328 27.804 1.00 91.31 196 PRO A C 1
ATOM 1498 O O . PRO A 1 196 ? -10.216 12.197 28.633 1.00 91.31 196 PRO A O 1
ATOM 1501 N N . GLU A 1 197 ? -9.464 11.934 26.536 1.00 90.44 197 GLU A N 1
ATOM 1502 C CA . GLU A 1 197 ? -10.715 11.384 25.999 1.00 90.44 197 GLU A CA 1
ATOM 1503 C C . GLU A 1 197 ? -10.737 9.848 25.931 1.00 90.44 197 GLU A C 1
ATOM 1505 O O . GLU A 1 197 ? -11.744 9.262 25.520 1.00 90.44 197 GLU A O 1
ATOM 1510 N N . GLY A 1 198 ? -9.647 9.189 26.341 1.00 94.25 198 GLY A N 1
ATOM 1511 C CA . GLY A 1 198 ? -9.571 7.736 26.415 1.00 94.25 198 GLY A CA 1
ATOM 1512 C C . GLY A 1 198 ? -8.180 7.157 26.169 1.00 94.25 198 GLY A C 1
ATOM 1513 O O . GLY A 1 198 ? -7.181 7.866 26.075 1.00 94.25 198 GLY A O 1
ATOM 1514 N N . ALA A 1 199 ? -8.119 5.837 26.069 1.00 96.25 199 ALA A N 1
ATOM 1515 C CA . ALA A 1 199 ? -6.901 5.082 25.848 1.00 96.25 199 ALA A CA 1
ATOM 1516 C C . ALA A 1 199 ? -7.171 3.800 25.058 1.00 96.25 199 ALA A C 1
ATOM 1518 O O . ALA A 1 199 ? -8.276 3.264 25.044 1.00 96.25 199 ALA A O 1
ATOM 1519 N N . TRP A 1 200 ? -6.142 3.262 24.417 1.00 97.69 200 TRP A N 1
ATOM 1520 C CA . TRP A 1 200 ? -6.163 1.907 23.884 1.00 97.69 200 TRP A CA 1
ATOM 1521 C C . TRP A 1 200 ? -4.787 1.266 23.985 1.00 97.69 200 TRP A C 1
ATOM 1523 O O . TRP A 1 200 ? -3.750 1.931 23.958 1.00 97.69 200 TRP A O 1
ATOM 1533 N N . GLY A 1 201 ? -4.788 -0.057 24.073 1.00 97.88 201 GLY A N 1
ATOM 1534 C CA . GLY A 1 201 ? -3.606 -0.892 23.971 1.00 97.88 201 GLY A CA 1
ATOM 1535 C C . GLY A 1 201 ? -3.966 -2.149 23.207 1.00 97.88 201 GLY A C 1
ATOM 1536 O O . GLY A 1 201 ? -4.620 -3.038 23.748 1.00 97.88 201 GLY A O 1
ATOM 1537 N N . LEU A 1 202 ? -3.556 -2.192 21.945 1.00 98.31 202 LEU A N 1
ATOM 1538 C CA . LEU A 1 202 ? -3.933 -3.212 20.981 1.00 98.31 202 LEU A CA 1
ATOM 1539 C C . LEU A 1 202 ? -2.697 -3.902 20.423 1.00 98.31 202 LEU A C 1
ATOM 1541 O O . LEU A 1 202 ? -1.666 -3.267 20.193 1.00 98.31 202 LEU A O 1
ATOM 1545 N N . SER A 1 203 ? -2.843 -5.188 20.148 1.00 97.94 203 SER A N 1
ATOM 1546 C CA . SER A 1 203 ? -1.966 -5.961 19.279 1.00 97.94 203 SER A CA 1
ATOM 1547 C C . SER A 1 203 ? -2.787 -6.629 18.189 1.00 97.94 203 SER A C 1
ATOM 1549 O O . SER A 1 203 ? -3.996 -6.814 18.345 1.00 97.94 203 SER A O 1
ATOM 1551 N N . TRP A 1 204 ? -2.142 -7.008 17.093 1.00 97.56 204 TRP A N 1
ATOM 1552 C CA . TRP A 1 204 ? -2.811 -7.767 16.045 1.00 97.56 204 TRP A CA 1
ATOM 1553 C C . TRP A 1 204 ? -1.909 -8.800 15.393 1.00 97.56 204 TRP A C 1
ATOM 1555 O O . TRP A 1 204 ? -0.682 -8.674 15.373 1.00 97.56 204 TRP A O 1
ATOM 1565 N N . GLU A 1 205 ? -2.561 -9.797 14.812 1.00 96.69 205 GLU A N 1
ATOM 1566 C CA . GLU A 1 205 ? -1.951 -10.750 13.895 1.00 96.69 205 GLU A CA 1
ATOM 1567 C C . GLU A 1 205 ? -2.294 -10.377 12.451 1.00 96.69 205 GLU A C 1
ATOM 1569 O O . GLU A 1 205 ? -3.410 -9.934 12.155 1.00 96.69 205 GLU A O 1
ATOM 1574 N N . ASP A 1 206 ? -1.321 -10.539 11.551 1.00 93.00 206 ASP A N 1
ATOM 1575 C CA . ASP A 1 206 ? -1.533 -10.340 10.118 1.00 93.00 206 ASP A CA 1
ATOM 1576 C C . ASP A 1 206 ? -2.497 -11.413 9.583 1.00 93.00 206 ASP A C 1
ATOM 1578 O O . ASP A 1 206 ? -2.362 -12.601 9.874 1.00 93.00 206 ASP A O 1
ATOM 1582 N N . GLY A 1 207 ? -3.454 -10.993 8.758 1.00 91.06 207 GLY A N 1
ATOM 1583 C CA . GLY A 1 207 ? -4.358 -11.906 8.066 1.00 91.06 207 GLY A CA 1
ATOM 1584 C C . GLY A 1 207 ? -3.756 -12.574 6.827 1.00 91.06 207 GLY A C 1
ATOM 1585 O O . GLY A 1 207 ? -2.622 -12.297 6.432 1.00 91.06 207 GLY A O 1
ATOM 1586 N N . PRO A 1 208 ? -4.557 -13.387 6.114 1.00 91.12 208 PRO A N 1
ATOM 1587 C CA . PRO A 1 208 ? -4.124 -14.064 4.888 1.00 91.12 208 PRO A CA 1
ATOM 1588 C C . PRO A 1 208 ? -3.921 -13.114 3.692 1.00 91.12 208 PRO A C 1
ATOM 1590 O O . PRO A 1 208 ? -3.414 -13.521 2.642 1.00 91.12 208 PRO A O 1
ATOM 1593 N N . VAL A 1 209 ? -4.331 -11.849 3.816 1.00 91.44 209 VAL A N 1
ATOM 1594 C CA . VAL A 1 209 ? -4.281 -10.859 2.737 1.00 91.44 209 VAL A CA 1
ATOM 1595 C C . VAL A 1 209 ? -2.972 -10.082 2.806 1.00 91.44 209 VAL A C 1
ATOM 1597 O O . VAL A 1 209 ? -2.631 -9.495 3.828 1.00 91.44 209 VAL A O 1
ATOM 1600 N N . ARG A 1 210 ? -2.234 -10.054 1.694 1.00 89.50 210 ARG A N 1
ATOM 1601 C CA . ARG A 1 210 ? -0.980 -9.293 1.591 1.00 89.50 210 ARG A CA 1
ATOM 1602 C C . ARG A 1 210 ? -1.249 -7.782 1.527 1.00 89.50 210 ARG A C 1
ATOM 1604 O O . ARG A 1 210 ? -2.267 -7.401 0.952 1.00 89.50 210 ARG A O 1
ATOM 1611 N N . PRO A 1 211 ? -0.321 -6.930 2.001 1.00 91.12 211 PRO A N 1
ATOM 1612 C CA . PRO A 1 211 ? -0.455 -5.480 1.885 1.00 91.12 211 PRO A CA 1
ATOM 1613 C C . PRO A 1 211 ? -0.604 -5.012 0.430 1.00 91.12 211 PRO A C 1
ATOM 1615 O O . PRO A 1 211 ? 0.052 -5.548 -0.469 1.00 91.12 211 PRO A O 1
ATOM 1618 N N . TYR A 1 212 ? -1.402 -3.968 0.200 1.00 88.94 212 TYR A N 1
ATOM 1619 C CA . TYR A 1 212 ? -1.578 -3.345 -1.120 1.00 88.94 212 TYR A CA 1
ATOM 1620 C C . TYR A 1 212 ? -1.818 -1.836 -1.015 1.00 88.94 212 TYR A C 1
ATOM 1622 O O . TYR A 1 212 ? -2.188 -1.314 0.031 1.00 88.94 212 TYR A O 1
ATOM 1630 N N . ALA A 1 213 ? -1.597 -1.116 -2.115 1.00 89.38 213 ALA A N 1
ATOM 1631 C CA . ALA A 1 213 ? -1.856 0.317 -2.205 1.00 89.38 213 ALA A CA 1
ATOM 1632 C C . ALA A 1 213 ? -3.165 0.568 -2.960 1.00 89.38 213 ALA A C 1
ATOM 1634 O O . ALA A 1 213 ? -3.307 0.095 -4.087 1.00 89.38 213 ALA A O 1
ATOM 1635 N N . LEU A 1 214 ? -4.092 1.348 -2.390 1.00 88.81 214 LEU A N 1
ATOM 1636 C CA . LEU A 1 214 ? -5.281 1.789 -3.142 1.00 88.81 214 LEU A CA 1
ATOM 1637 C C . LEU A 1 214 ? -4.992 3.005 -4.024 1.00 88.81 214 LEU A C 1
ATOM 1639 O O . LEU A 1 214 ? -5.734 3.279 -4.965 1.00 88.81 214 LEU A O 1
ATOM 1643 N N . VAL A 1 215 ? -3.924 3.749 -3.731 1.00 86.44 215 VAL A N 1
ATOM 1644 C CA . VAL A 1 215 ? -3.445 4.824 -4.603 1.00 86.44 215 VAL A CA 1
ATOM 1645 C C . VAL A 1 215 ? -2.377 4.247 -5.530 1.00 86.44 215 VAL A C 1
ATOM 1647 O O . VAL A 1 215 ? -1.331 3.813 -5.039 1.00 86.44 215 VAL A O 1
ATOM 1650 N N . PRO A 1 216 ? -2.583 4.261 -6.861 1.00 79.94 216 PRO A N 1
ATOM 1651 C CA . PRO A 1 216 ? -1.534 3.895 -7.802 1.00 79.94 216 PRO A CA 1
ATOM 1652 C C . PRO A 1 216 ? -0.270 4.730 -7.560 1.00 79.94 216 PRO A C 1
ATOM 1654 O O . PRO A 1 216 ? -0.301 5.960 -7.618 1.00 79.94 216 PRO A O 1
ATOM 1657 N N . ARG A 1 217 ? 0.858 4.069 -7.283 1.00 80.81 217 ARG A N 1
ATOM 1658 C CA . ARG A 1 217 ? 2.114 4.730 -6.872 1.00 80.81 217 ARG A CA 1
ATOM 1659 C C . ARG A 1 217 ? 2.623 5.745 -7.902 1.00 80.81 217 ARG A C 1
ATOM 1661 O O . ARG A 1 217 ? 3.116 6.809 -7.518 1.00 80.81 217 ARG A O 1
ATOM 1668 N N . TRP A 1 218 ? 2.410 5.475 -9.190 1.00 76.44 218 TRP A N 1
ATOM 1669 C CA . TRP A 1 218 ? 2.783 6.377 -10.276 1.00 76.44 218 TRP A CA 1
ATOM 1670 C C . TRP A 1 218 ? 2.061 7.731 -10.179 1.00 76.44 218 TRP A C 1
ATOM 1672 O O . TRP A 1 218 ? 2.684 8.768 -10.402 1.00 76.44 218 TRP A O 1
ATOM 1682 N N . LEU A 1 219 ? 0.788 7.766 -9.751 1.00 81.12 219 LEU A N 1
ATOM 1683 C CA . LEU A 1 219 ? 0.053 9.022 -9.544 1.00 81.12 219 LEU A CA 1
ATOM 1684 C C . LEU A 1 219 ? 0.704 9.868 -8.450 1.00 81.12 219 LEU A C 1
ATOM 1686 O O . LEU A 1 219 ? 0.804 11.088 -8.578 1.00 81.12 219 LEU A O 1
ATOM 1690 N N . TRP A 1 220 ? 1.157 9.236 -7.369 1.00 82.25 220 TRP A N 1
ATOM 1691 C CA . TRP A 1 220 ? 1.827 9.938 -6.278 1.00 82.25 220 TRP A CA 1
ATOM 1692 C C . TRP A 1 220 ? 3.210 10.452 -6.682 1.00 82.25 220 TRP A C 1
ATOM 1694 O O . TRP A 1 220 ? 3.533 11.611 -6.407 1.00 82.25 220 TRP A O 1
ATOM 1704 N N . ARG A 1 221 ? 3.993 9.641 -7.406 1.00 78.75 221 ARG A N 1
ATOM 1705 C CA . ARG A 1 221 ? 5.319 10.028 -7.921 1.00 78.75 221 ARG A CA 1
ATOM 1706 C C . ARG A 1 221 ? 5.250 11.193 -8.905 1.00 78.75 221 ARG A C 1
ATOM 1708 O O . ARG A 1 221 ? 6.036 12.126 -8.781 1.00 78.75 221 ARG A O 1
ATOM 1715 N N . LEU A 1 222 ? 4.271 11.189 -9.812 1.00 79.75 222 LEU A N 1
ATOM 1716 C CA . LEU A 1 222 ? 4.011 12.312 -10.725 1.00 79.75 222 LEU A CA 1
ATOM 1717 C C . LEU A 1 222 ? 3.401 13.538 -10.018 1.00 79.75 222 LEU A C 1
ATOM 1719 O O . LEU A 1 222 ? 3.187 14.577 -10.632 1.00 79.75 222 LEU A O 1
ATOM 1723 N N . GLY A 1 223 ? 3.093 13.429 -8.724 1.00 78.50 223 GLY A N 1
ATOM 1724 C CA . GLY A 1 223 ? 2.492 14.489 -7.919 1.00 78.50 223 GLY A CA 1
ATOM 1725 C C . GLY A 1 223 ? 1.028 14.792 -8.201 1.00 78.50 223 GLY A C 1
ATOM 1726 O O . GLY A 1 223 ? 0.496 15.781 -7.690 1.00 78.50 223 GLY A O 1
ATOM 1727 N N . LEU A 1 224 ? 0.367 13.902 -8.937 1.00 80.50 224 LEU A N 1
ATOM 1728 C CA . LEU A 1 224 ? -1.069 13.923 -9.181 1.00 80.50 224 LEU A CA 1
ATOM 1729 C C . LEU A 1 224 ? -1.841 13.505 -7.919 1.00 80.50 224 LEU A C 1
ATOM 1731 O O . LEU A 1 224 ? -2.858 14.112 -7.589 1.00 80.50 224 LEU A O 1
ATOM 1735 N N . ALA A 1 225 ? -1.317 12.545 -7.149 1.00 84.81 225 ALA A N 1
ATOM 1736 C CA . ALA A 1 225 ? -1.808 12.231 -5.809 1.00 84.81 225 ALA A CA 1
ATOM 1737 C C . ALA A 1 225 ? -0.977 12.952 -4.731 1.00 84.81 225 ALA A C 1
ATOM 1739 O O . ALA A 1 225 ? 0.253 12.887 -4.704 1.00 84.81 225 ALA A O 1
ATOM 1740 N N . GLY A 1 226 ? -1.662 13.662 -3.826 1.00 85.75 226 GLY A N 1
ATOM 1741 C CA . GLY A 1 226 ? -1.032 14.378 -2.708 1.00 85.75 226 GLY A CA 1
ATOM 1742 C C . GLY A 1 226 ? -0.499 13.455 -1.610 1.00 85.75 226 GLY A C 1
ATOM 1743 O O . GLY A 1 226 ? 0.501 13.797 -0.971 1.00 85.75 226 GLY A O 1
ATOM 1744 N N . SER A 1 227 ? -1.120 12.283 -1.471 1.00 89.75 227 SER A N 1
ATOM 1745 C CA . SER A 1 227 ? -0.800 11.256 -0.482 1.00 89.75 227 SER A CA 1
ATOM 1746 C C . SER A 1 227 ? -0.864 9.864 -1.094 1.00 89.75 227 SER A C 1
ATOM 1748 O O . SER A 1 227 ? -1.579 9.637 -2.070 1.00 89.75 227 SER A O 1
ATOM 1750 N N . MET A 1 228 ? -0.112 8.949 -0.498 1.00 89.69 228 MET A N 1
ATOM 1751 C CA . MET A 1 228 ? -0.257 7.512 -0.667 1.00 89.69 228 MET A CA 1
ATOM 1752 C C . MET A 1 228 ? -1.181 6.965 0.408 1.00 89.69 228 MET A C 1
ATOM 1754 O O . MET A 1 228 ? -1.207 7.478 1.525 1.00 89.69 228 MET A O 1
ATOM 1758 N N . TYR A 1 229 ? -1.888 5.895 0.064 1.00 92.00 229 TYR A N 1
ATOM 1759 C CA . TYR A 1 229 ? -2.588 5.062 1.024 1.00 92.00 229 TYR A CA 1
ATOM 1760 C C . TYR A 1 229 ? -2.269 3.593 0.754 1.00 92.00 229 TYR A C 1
ATOM 1762 O O . TYR A 1 229 ? -2.386 3.128 -0.388 1.00 92.00 229 TYR A O 1
ATOM 1770 N N . VAL A 1 230 ? -1.852 2.900 1.808 1.00 92.25 230 VAL A N 1
ATOM 1771 C CA . VAL A 1 230 ? -1.546 1.474 1.826 1.00 92.25 230 VAL A CA 1
ATOM 1772 C C . VAL A 1 230 ? -2.357 0.809 2.923 1.00 92.25 230 VAL A C 1
ATOM 1774 O O . VAL A 1 230 ? -2.379 1.278 4.058 1.00 92.25 230 VAL A O 1
ATOM 1777 N N . THR A 1 231 ? -2.973 -0.314 2.589 1.00 94.12 231 THR A N 1
ATOM 1778 C CA . THR A 1 231 ? -3.577 -1.215 3.563 1.00 94.12 231 THR A CA 1
ATOM 1779 C C . THR A 1 231 ? -2.482 -2.173 4.025 1.00 94.12 231 THR A C 1
ATOM 1781 O O . THR A 1 231 ? -2.070 -3.065 3.281 1.00 94.12 231 THR A O 1
ATOM 1784 N N . SER A 1 232 ? -1.936 -1.922 5.216 1.00 93.69 232 SER A N 1
ATOM 1785 C CA . SER A 1 232 ? -0.741 -2.579 5.764 1.00 93.69 232 SER A CA 1
ATOM 1786 C C . SER A 1 232 ? -1.027 -3.982 6.287 1.00 93.69 232 SER A C 1
ATOM 1788 O O . SER A 1 232 ? -0.257 -4.896 6.016 1.00 93.69 232 SER A O 1
ATOM 1790 N N . ALA A 1 233 ? -2.146 -4.166 6.987 1.00 95.00 233 ALA A N 1
ATOM 1791 C CA . ALA A 1 233 ? -2.651 -5.476 7.395 1.00 95.00 233 ALA A CA 1
ATOM 1792 C C . ALA A 1 233 ? -4.141 -5.539 7.030 1.00 95.00 233 ALA A C 1
ATOM 1794 O O . ALA A 1 233 ? -4.973 -5.102 7.820 1.00 95.00 233 ALA A O 1
ATOM 1795 N N . PRO A 1 234 ? -4.493 -5.998 5.815 1.00 94.75 234 PRO A N 1
ATOM 1796 C CA . PRO A 1 234 ? -5.849 -5.858 5.280 1.00 94.75 234 PRO A CA 1
ATOM 1797 C C . PRO A 1 234 ? -6.915 -6.768 5.906 1.00 94.75 234 PRO A C 1
ATOM 1799 O O . PRO A 1 234 ? -8.097 -6.542 5.688 1.00 94.75 234 PRO A O 1
ATOM 1802 N N . ALA A 1 235 ? -6.521 -7.805 6.642 1.00 95.62 235 ALA A N 1
ATOM 1803 C CA . ALA A 1 235 ? -7.441 -8.726 7.313 1.00 95.62 235 ALA A CA 1
ATOM 1804 C C . ALA A 1 235 ? -6.909 -9.102 8.706 1.00 95.62 235 ALA A C 1
ATOM 1806 O O . ALA A 1 235 ? -6.782 -10.276 9.037 1.00 95.62 235 ALA A O 1
ATOM 1807 N N . ALA A 1 236 ? -6.500 -8.096 9.475 1.00 96.44 236 ALA A N 1
ATOM 1808 C CA . ALA A 1 236 ? -5.877 -8.281 10.778 1.00 96.44 236 ALA A CA 1
ATOM 1809 C C . ALA A 1 236 ? -6.877 -8.770 11.837 1.00 96.44 236 ALA A C 1
ATOM 1811 O O . ALA A 1 236 ? -8.072 -8.473 11.761 1.00 96.44 236 ALA A O 1
ATOM 1812 N N . SER A 1 237 ? -6.362 -9.477 12.842 1.00 97.50 237 SER A N 1
ATOM 1813 C CA . SER A 1 237 ? -7.117 -9.933 14.013 1.00 97.50 237 SER A CA 1
ATOM 1814 C C . SER A 1 237 ? -6.629 -9.189 15.254 1.00 97.50 237 SER A C 1
ATOM 1816 O O . SER A 1 237 ? -5.467 -9.336 15.629 1.00 97.50 237 SER A O 1
ATOM 1818 N N . PHE A 1 238 ? -7.478 -8.351 15.852 1.00 98.25 238 PHE A N 1
ATOM 1819 C CA . PHE A 1 238 ? -7.123 -7.431 16.935 1.00 98.25 238 PHE A CA 1
ATOM 1820 C C . PHE A 1 238 ? -7.486 -7.976 18.315 1.00 98.25 238 PHE A C 1
ATOM 1822 O O . PHE A 1 238 ? -8.618 -8.390 18.556 1.00 98.25 238 PHE A O 1
ATOM 1829 N N . SER A 1 239 ? -6.554 -7.849 19.254 1.00 98.44 239 SER A N 1
ATOM 1830 C CA . SER A 1 239 ? -6.759 -8.181 20.664 1.00 98.44 239 SER A CA 1
ATOM 1831 C C . SER A 1 239 ? -6.218 -7.072 21.558 1.00 98.44 239 SER A C 1
ATOM 1833 O O . SER A 1 239 ? -5.267 -6.373 21.198 1.00 98.44 239 SER A O 1
ATOM 1835 N N . GLY A 1 240 ? -6.815 -6.905 22.736 1.00 98.12 240 GLY A N 1
ATOM 1836 C CA . GLY A 1 240 ? -6.372 -5.919 23.719 1.00 98.12 240 GLY A CA 1
ATOM 1837 C C . GLY A 1 240 ? -7.521 -5.153 24.354 1.00 98.12 240 GLY A C 1
ATOM 1838 O O . GLY A 1 240 ? -8.617 -5.681 24.520 1.00 98.12 240 GLY A O 1
ATOM 1839 N N . VAL A 1 241 ? -7.260 -3.911 24.751 1.00 98.25 241 VAL A N 1
ATOM 1840 C CA . VAL A 1 241 ? -8.218 -3.090 25.499 1.00 98.25 241 VAL A CA 1
ATOM 1841 C C . VAL A 1 241 ? -8.406 -1.743 24.820 1.00 98.25 241 VAL A C 1
ATOM 1843 O O . VAL A 1 241 ? -7.435 -1.102 24.415 1.00 98.25 241 VAL A O 1
ATOM 1846 N N . VAL A 1 242 ? -9.659 -1.304 24.744 1.00 98.00 242 VAL A N 1
ATOM 1847 C CA . VAL A 1 242 ? -10.053 0.034 24.297 1.00 98.00 242 VAL A CA 1
ATOM 1848 C C . VAL A 1 242 ? -10.892 0.682 25.391 1.00 98.00 242 VAL A C 1
ATOM 1850 O O . VAL A 1 242 ? -11.835 0.074 25.886 1.00 98.00 242 VAL A O 1
ATOM 1853 N N . GLU A 1 243 ? -10.564 1.912 25.760 1.00 97.69 243 GLU A N 1
ATOM 1854 C CA . GLU A 1 243 ? -11.289 2.742 26.718 1.00 97.69 243 GLU A CA 1
ATOM 1855 C C . GLU A 1 243 ? -11.606 4.091 26.082 1.00 97.69 243 GLU A C 1
ATOM 1857 O O . GLU A 1 243 ? -10.737 4.946 25.990 1.00 97.69 243 GLU A O 1
ATOM 1862 N N . LEU A 1 244 ? -12.832 4.297 25.608 1.00 96.31 244 LEU A N 1
ATOM 1863 C CA . LEU A 1 244 ? -13.213 5.504 24.865 1.00 96.31 244 LEU A CA 1
ATOM 1864 C C . LEU A 1 244 ? -14.607 5.962 25.278 1.00 96.31 244 LEU A C 1
ATOM 1866 O O . LEU A 1 244 ? -15.509 5.141 25.461 1.00 96.31 244 LEU A O 1
ATOM 1870 N N . GLY A 1 245 ? -14.796 7.275 25.425 1.00 89.19 245 GLY A N 1
ATOM 1871 C CA . GLY A 1 245 ? -16.098 7.843 25.793 1.00 89.19 245 GLY A CA 1
ATOM 1872 C C . GLY A 1 245 ? -16.665 7.275 27.102 1.00 89.19 245 GLY A C 1
ATOM 1873 O O . GLY A 1 245 ? -17.866 7.032 27.193 1.00 89.19 245 GLY A O 1
ATOM 1874 N N . GLY A 1 246 ? -15.798 6.996 28.084 1.00 90.69 246 GLY A N 1
ATOM 1875 C CA . GLY A 1 246 ? -16.181 6.450 29.393 1.00 90.69 246 GLY A CA 1
ATOM 1876 C C . GLY A 1 246 ? -16.549 4.961 29.402 1.00 90.69 246 GLY A C 1
ATOM 1877 O O . GLY A 1 246 ? -17.048 4.466 30.410 1.00 90.69 246 GLY A O 1
ATOM 1878 N N . ARG A 1 247 ? -16.323 4.233 28.303 1.00 94.69 247 ARG A N 1
ATOM 1879 C CA . ARG A 1 247 ? -16.612 2.797 28.186 1.00 94.69 247 ARG A CA 1
ATOM 1880 C C . ARG A 1 247 ? -15.335 2.015 27.932 1.00 94.69 247 ARG A C 1
ATOM 1882 O O . ARG A 1 247 ? -14.439 2.511 27.258 1.00 94.69 247 ARG A O 1
ATOM 1889 N N . ARG A 1 248 ? -15.281 0.786 28.447 1.00 96.25 248 ARG A N 1
ATOM 1890 C CA . ARG A 1 248 ? -14.166 -0.149 28.271 1.00 96.25 248 ARG A CA 1
ATOM 1891 C C . ARG A 1 248 ? -14.620 -1.381 27.495 1.00 96.25 248 ARG A C 1
ATOM 1893 O O . ARG A 1 248 ? -15.652 -1.964 27.818 1.00 96.25 248 ARG A O 1
ATOM 1900 N N . TRP A 1 249 ? -13.812 -1.799 26.530 1.00 97.31 249 TRP A N 1
ATOM 1901 C CA . TRP A 1 249 ? -13.969 -3.033 25.766 1.00 97.31 249 TRP A CA 1
ATOM 1902 C C . TRP A 1 249 ? -12.686 -3.855 25.857 1.00 97.31 249 TRP A C 1
ATOM 1904 O O . TRP A 1 249 ? -11.589 -3.323 25.680 1.00 97.31 249 TRP A O 1
ATOM 1914 N N . THR A 1 250 ? -12.837 -5.152 26.106 1.00 97.88 250 THR A N 1
ATOM 1915 C CA . THR A 1 250 ? -11.760 -6.137 25.970 1.00 97.88 250 THR A CA 1
ATOM 1916 C C . THR A 1 250 ? -12.015 -6.908 24.686 1.00 97.88 250 THR A C 1
ATOM 1918 O O . THR A 1 250 ? -13.090 -7.478 24.517 1.00 97.88 250 THR A O 1
ATOM 1921 N N . LEU A 1 251 ? -11.049 -6.881 23.778 1.00 97.81 251 LEU A N 1
ATOM 1922 C CA . LEU A 1 251 ? -11.142 -7.470 22.451 1.00 97.81 251 LEU A CA 1
ATOM 1923 C C . LEU A 1 251 ? -10.344 -8.766 22.401 1.00 97.81 251 LEU A C 1
ATOM 1925 O O . LEU A 1 251 ? -9.204 -8.814 22.872 1.00 97.81 251 LEU A O 1
ATOM 1929 N N . GLU A 1 252 ? -10.924 -9.768 21.754 1.00 96.75 252 GLU A N 1
ATOM 1930 C CA . GLU A 1 252 ? -10.294 -11.056 21.495 1.00 96.75 252 GLU A CA 1
ATOM 1931 C C . GLU A 1 252 ? -10.527 -11.432 20.029 1.00 96.75 252 GLU A C 1
ATOM 1933 O O . GLU A 1 252 ? -11.621 -11.829 19.634 1.00 96.75 252 GLU A O 1
ATOM 1938 N N . GLY A 1 253 ? -9.500 -11.236 19.201 1.00 96.38 253 GLY A N 1
ATOM 1939 C CA . GLY A 1 253 ? -9.524 -11.609 17.788 1.00 96.38 253 GLY A CA 1
ATOM 1940 C C . GLY A 1 253 ? -10.545 -10.854 16.925 1.00 96.38 253 GLY A C 1
ATOM 1941 O O . GLY A 1 253 ? -11.135 -11.428 16.010 1.00 96.38 253 GLY A O 1
ATOM 1942 N N . ALA A 1 254 ? -10.784 -9.571 17.204 1.00 97.50 254 ALA A N 1
ATOM 1943 C CA . ALA A 1 254 ? -11.710 -8.747 16.434 1.00 97.50 254 ALA A CA 1
ATOM 1944 C C . ALA A 1 254 ? -11.175 -8.509 15.003 1.00 97.50 254 ALA A C 1
ATOM 1946 O O . ALA A 1 254 ? -10.081 -7.960 14.854 1.00 97.50 254 ALA A O 1
ATOM 1947 N N . PRO A 1 255 ? -11.904 -8.877 13.934 1.00 97.25 255 PRO A N 1
ATOM 1948 C CA . PRO A 1 255 ? -11.425 -8.710 12.565 1.00 97.25 255 PRO A CA 1
ATOM 1949 C C . PRO A 1 255 ? -11.429 -7.245 12.115 1.00 97.25 255 PRO A C 1
ATOM 1951 O O . PRO A 1 255 ? -12.334 -6.469 12.442 1.00 97.25 255 PRO A O 1
ATOM 1954 N N . GLY A 1 256 ? -10.446 -6.873 11.295 1.00 96.56 256 GLY A N 1
ATOM 1955 C CA . GLY A 1 256 ? -10.340 -5.521 10.755 1.00 96.56 256 GLY A CA 1
ATOM 1956 C C . GLY A 1 256 ? -9.155 -5.299 9.820 1.00 96.56 256 GLY A C 1
ATOM 1957 O O . GLY A 1 256 ? -8.613 -6.245 9.250 1.00 96.56 256 GLY A O 1
ATOM 1958 N N . CYS A 1 257 ? -8.726 -4.043 9.686 1.00 96.88 257 CYS A N 1
ATOM 1959 C CA . CYS A 1 257 ? -7.504 -3.701 8.977 1.00 96.88 257 CYS A CA 1
ATOM 1960 C C . CYS A 1 257 ? -6.677 -2.595 9.627 1.00 96.88 257 CYS A C 1
ATOM 1962 O O . CYS A 1 257 ? -7.173 -1.742 10.366 1.00 96.88 257 CYS A O 1
ATOM 1964 N N . VAL A 1 258 ? -5.402 -2.581 9.245 1.00 96.94 258 VAL A N 1
ATOM 1965 C CA . VAL A 1 258 ? -4.463 -1.495 9.511 1.00 96.94 258 VAL A CA 1
ATOM 1966 C C . VAL A 1 258 ? -4.162 -0.751 8.218 1.00 96.94 258 VAL A C 1
ATOM 1968 O O . VAL A 1 258 ? -3.766 -1.370 7.229 1.00 96.94 258 VAL A O 1
ATOM 1971 N N . GLY A 1 259 ? -4.321 0.569 8.232 1.00 95.06 259 GLY A N 1
ATOM 1972 C CA . GLY A 1 259 ? -3.994 1.460 7.125 1.00 95.06 259 GLY A CA 1
ATOM 1973 C C . GLY A 1 259 ? -2.835 2.399 7.450 1.00 95.06 259 GLY A C 1
ATOM 1974 O O . GLY A 1 259 ? -2.696 2.862 8.580 1.00 95.06 259 GLY A O 1
ATOM 1975 N N . HIS A 1 260 ? -2.035 2.723 6.435 1.00 94.12 260 HIS A N 1
ATOM 1976 C CA . HIS A 1 260 ? -0.941 3.689 6.492 1.00 94.12 260 HIS A CA 1
ATOM 1977 C C . HIS A 1 260 ? -1.091 4.711 5.365 1.00 94.12 260 HIS A C 1
ATOM 1979 O O . HIS A 1 260 ? -1.176 4.374 4.182 1.00 94.12 260 HIS A O 1
ATOM 1985 N N . LEU A 1 261 ? -1.148 5.984 5.739 1.00 93.44 261 LEU A N 1
ATOM 1986 C CA . LEU A 1 261 ? -1.321 7.117 4.845 1.00 93.44 261 LEU A CA 1
ATOM 1987 C C . LEU A 1 261 ? -0.184 8.109 5.058 1.00 93.44 261 LEU A C 1
ATOM 1989 O O . LEU A 1 261 ? 0.123 8.467 6.186 1.00 93.44 261 LEU A O 1
ATOM 1993 N N . TRP A 1 262 ? 0.420 8.606 3.985 1.00 92.94 262 TRP A N 1
ATOM 1994 C CA . TRP A 1 262 ? 1.445 9.646 4.087 1.00 92.94 262 TRP A CA 1
ATOM 1995 C C . TRP A 1 262 ? 1.440 10.540 2.859 1.00 92.94 262 TRP A C 1
ATOM 1997 O O . TRP A 1 262 ? 1.162 10.094 1.741 1.00 92.94 262 TRP A O 1
ATOM 2007 N N . GLY A 1 263 ? 1.792 11.811 3.025 1.00 91.38 263 GLY A N 1
ATOM 2008 C CA . GLY A 1 263 ? 1.845 12.703 1.879 1.00 91.38 263 GLY A CA 1
ATOM 2009 C C . GLY A 1 263 ? 2.203 14.148 2.161 1.00 91.38 263 GLY A C 1
ATOM 2010 O O . GLY A 1 263 ? 2.547 14.555 3.267 1.00 91.38 263 GLY A O 1
ATOM 2011 N N . ARG A 1 264 ? 2.103 14.940 1.094 1.00 88.69 264 ARG A N 1
ATOM 2012 C CA . ARG A 1 264 ? 2.280 16.398 1.105 1.00 88.69 264 ARG A CA 1
ATOM 2013 C C . ARG A 1 264 ? 1.028 17.130 1.569 1.00 88.69 264 ARG A C 1
ATOM 2015 O O . ARG A 1 264 ? 1.128 18.204 2.142 1.00 88.69 264 ARG A O 1
ATOM 2022 N N . ARG A 1 265 ? -0.140 16.580 1.241 1.00 86.44 265 ARG A N 1
ATOM 2023 C CA . ARG A 1 265 ? -1.470 17.152 1.495 1.00 86.44 265 ARG A CA 1
ATOM 2024 C C . ARG A 1 265 ? -2.532 16.070 1.361 1.00 86.44 265 ARG A C 1
ATOM 2026 O O . ARG A 1 265 ? -2.376 15.199 0.507 1.00 86.44 265 ARG A O 1
ATOM 2033 N N . HIS A 1 266 ? -3.614 16.171 2.120 1.00 84.69 266 HIS A N 1
ATOM 2034 C CA . HIS A 1 266 ? -4.759 15.281 1.957 1.00 84.69 266 HIS A CA 1
ATOM 2035 C C . HIS A 1 266 ? -5.419 15.444 0.578 1.00 84.69 266 HIS A C 1
ATOM 2037 O O . HIS A 1 266 ? -5.261 16.464 -0.104 1.00 84.69 266 HIS A O 1
ATOM 2043 N N . GLY A 1 267 ? -6.170 14.422 0.158 1.00 83.44 267 GLY A N 1
ATOM 2044 C CA . GLY A 1 267 ? -7.052 14.532 -1.003 1.00 83.44 267 GLY A CA 1
ATOM 2045 C C . GLY A 1 267 ? -8.080 15.644 -0.785 1.00 83.44 267 GLY A C 1
ATOM 2046 O O . GLY A 1 267 ? -8.595 15.807 0.317 1.00 83.44 267 GLY A O 1
ATOM 2047 N N . ALA A 1 268 ? -8.400 16.405 -1.832 1.00 84.94 268 ALA A N 1
ATOM 2048 C CA . ALA A 1 268 ? -9.426 17.446 -1.746 1.00 84.94 268 ALA A CA 1
ATOM 2049 C C . ALA A 1 268 ? -10.822 16.870 -1.507 1.00 84.94 268 ALA A C 1
ATOM 2051 O O . ALA A 1 268 ? -11.676 17.537 -0.929 1.00 84.94 268 ALA A O 1
ATOM 2052 N N . ARG A 1 269 ? -11.058 15.649 -1.991 1.00 87.75 269 ARG A N 1
ATOM 2053 C CA . ARG A 1 269 ? -12.238 14.842 -1.693 1.00 87.75 269 ARG A CA 1
ATOM 2054 C C . ARG A 1 269 ? -11.804 13.400 -1.596 1.00 87.75 269 ARG A C 1
ATOM 2056 O O . ARG A 1 269 ? -10.987 12.957 -2.406 1.00 87.75 269 ARG A O 1
ATOM 2063 N N . TRP A 1 270 ? -12.369 12.678 -0.646 1.00 91.00 270 TRP A N 1
ATOM 2064 C CA . TRP A 1 270 ? -12.181 11.246 -0.576 1.00 91.00 270 TRP A CA 1
ATOM 2065 C C . TRP A 1 270 ? -13.358 10.572 0.123 1.00 91.00 270 TRP A C 1
ATOM 2067 O O . TRP A 1 270 ? -14.079 11.197 0.901 1.00 91.00 270 TRP A O 1
ATOM 2077 N N . ARG A 1 271 ? -13.558 9.301 -0.205 1.00 92.56 271 ARG A N 1
ATOM 2078 C CA . ARG A 1 271 ? -14.419 8.364 0.508 1.00 92.56 271 ARG A CA 1
ATOM 2079 C C . ARG A 1 271 ? -13.693 7.040 0.567 1.00 92.56 271 ARG A C 1
ATOM 2081 O O . ARG A 1 271 ? -13.096 6.628 -0.425 1.00 92.56 271 ARG A O 1
ATOM 2088 N N . TRP A 1 272 ? -13.753 6.401 1.718 1.00 94.00 272 TRP A N 1
ATOM 2089 C CA . TRP A 1 272 ? -13.102 5.131 1.956 1.00 94.00 272 TRP A CA 1
ATOM 2090 C C . TRP A 1 272 ? -14.039 4.232 2.747 1.00 94.00 272 TRP A C 1
ATOM 2092 O O . TRP A 1 272 ? -14.778 4.714 3.605 1.00 94.00 272 TRP A O 1
ATOM 2102 N N . ALA A 1 273 ? -14.021 2.948 2.424 1.00 93.62 273 ALA A N 1
ATOM 2103 C CA . ALA A 1 273 ? -14.771 1.935 3.138 1.00 93.62 273 ALA A CA 1
ATOM 2104 C C . ALA A 1 273 ? -13.977 0.637 3.144 1.00 93.62 273 ALA A C 1
ATOM 2106 O O . ALA A 1 273 ? -13.367 0.275 2.137 1.00 93.62 273 ALA A O 1
ATOM 2107 N N . HIS A 1 274 ? -14.045 -0.067 4.264 1.00 95.00 274 HIS A N 1
ATOM 2108 C CA . HIS A 1 274 ? -13.417 -1.358 4.464 1.00 95.00 274 HIS A CA 1
ATOM 2109 C C . HIS A 1 274 ? -14.396 -2.285 5.178 1.00 95.00 274 HIS A C 1
ATOM 2111 O O . HIS A 1 274 ? -15.095 -1.860 6.100 1.00 95.00 274 HIS A O 1
ATOM 2117 N N . ALA A 1 275 ? -14.445 -3.540 4.749 1.00 93.50 275 ALA A N 1
ATOM 2118 C CA . ALA A 1 275 ? -15.270 -4.566 5.357 1.00 93.50 275 ALA A CA 1
ATOM 2119 C C . ALA A 1 275 ? -14.594 -5.932 5.252 1.00 93.50 275 ALA A C 1
ATOM 2121 O O . ALA A 1 275 ? -14.075 -6.307 4.200 1.00 93.50 275 ALA A O 1
ATOM 2122 N N . THR A 1 276 ? -14.658 -6.696 6.336 1.00 93.69 276 THR A N 1
ATOM 2123 C CA . THR A 1 276 ? -14.168 -8.071 6.424 1.00 93.69 276 THR A CA 1
ATOM 2124 C C . THR A 1 276 ? -15.301 -8.995 6.847 1.00 93.69 276 THR A C 1
ATOM 2126 O O . THR A 1 276 ? -16.113 -8.659 7.708 1.00 93.69 276 THR A O 1
ATOM 2129 N N . TRP A 1 277 ? -15.331 -10.175 6.237 1.00 93.19 277 TRP A N 1
ATOM 2130 C CA . TRP A 1 277 ? -16.220 -11.287 6.568 1.00 93.19 277 TRP A CA 1
ATOM 2131 C C . TRP A 1 277 ? -15.372 -12.562 6.653 1.00 93.19 277 TRP A C 1
ATOM 2133 O O . TRP A 1 277 ? -15.323 -13.337 5.687 1.00 93.19 277 TRP A O 1
ATOM 2143 N N . PRO A 1 278 ? -14.631 -12.761 7.761 1.00 90.12 278 PRO A N 1
ATOM 2144 C CA . PRO A 1 278 ? -13.734 -13.905 7.925 1.00 90.12 278 PRO A CA 1
ATOM 2145 C C . PRO A 1 278 ? -14.438 -15.249 7.723 1.00 90.12 278 PRO A C 1
ATOM 2147 O O . PRO A 1 278 ? -13.894 -16.141 7.080 1.00 90.12 278 PRO A O 1
ATOM 2150 N N . GLU A 1 279 ? -15.682 -15.364 8.188 1.00 91.19 279 GLU A N 1
ATOM 2151 C CA . GLU A 1 279 ? -16.525 -16.554 8.056 1.00 91.19 279 GLU A CA 1
ATOM 2152 C C . GLU A 1 279 ? -16.874 -16.900 6.603 1.00 91.19 279 GLU A C 1
ATOM 2154 O O . GLU A 1 279 ? -17.237 -18.034 6.301 1.00 91.19 279 GLU A O 1
ATOM 2159 N N . ARG A 1 280 ? -16.750 -15.928 5.692 1.00 93.06 280 ARG A N 1
ATOM 2160 C CA . ARG A 1 280 ? -16.964 -16.095 4.249 1.00 93.06 280 ARG A CA 1
ATOM 2161 C C . ARG A 1 280 ? -15.664 -16.106 3.452 1.00 93.06 280 ARG A C 1
ATOM 2163 O O . ARG A 1 280 ? -15.733 -16.087 2.226 1.00 93.06 280 ARG A O 1
ATOM 2170 N N . GLY A 1 281 ? -14.506 -16.044 4.116 1.00 93.31 281 GLY A N 1
ATOM 2171 C CA . GLY A 1 281 ? -13.219 -15.896 3.439 1.00 93.31 281 GLY A CA 1
ATOM 2172 C C . GLY A 1 281 ? -13.178 -14.663 2.532 1.00 93.31 281 GLY A C 1
ATOM 2173 O O . GLY A 1 281 ? -12.603 -14.730 1.447 1.00 93.31 281 GLY A O 1
ATOM 2174 N N . LEU A 1 282 ? -13.820 -13.558 2.941 1.00 95.44 282 LEU A N 1
ATOM 2175 C CA . LEU A 1 282 ? -14.059 -12.386 2.097 1.00 95.44 282 LEU A CA 1
ATOM 2176 C C . LEU A 1 282 ? -13.592 -11.089 2.769 1.00 95.44 282 LEU A C 1
ATOM 2178 O O . LEU A 1 282 ? -13.830 -10.858 3.954 1.00 95.44 282 LEU A O 1
ATOM 2182 N N . MET A 1 283 ? -12.989 -10.200 1.987 1.00 95.81 283 MET A N 1
ATOM 2183 C CA . MET A 1 283 ? -12.725 -8.817 2.373 1.00 95.81 283 MET A CA 1
ATOM 2184 C C . MET A 1 283 ? -12.923 -7.896 1.173 1.00 95.81 283 MET A C 1
ATOM 2186 O O . MET A 1 283 ? -12.556 -8.243 0.050 1.00 95.81 283 MET A O 1
ATOM 2190 N N . ALA A 1 284 ? -13.498 -6.723 1.416 1.00 96.19 284 ALA A N 1
ATOM 2191 C CA . ALA A 1 284 ? -13.645 -5.679 0.419 1.00 96.19 284 ALA A CA 1
ATOM 2192 C C . ALA A 1 284 ? -13.154 -4.339 0.966 1.00 96.19 284 ALA A C 1
ATOM 2194 O O . ALA A 1 284 ? -13.433 -3.963 2.104 1.00 96.19 284 ALA A O 1
ATOM 2195 N N . GLU A 1 285 ? -12.470 -3.583 0.120 1.00 96.19 285 GLU A N 1
ATOM 2196 C CA . GLU A 1 285 ? -12.030 -2.237 0.436 1.00 96.19 285 GLU A CA 1
ATOM 2197 C C . GLU A 1 285 ? -12.158 -1.335 -0.784 1.00 96.19 285 GLU A C 1
ATOM 2199 O O . GLU A 1 285 ? -11.864 -1.738 -1.907 1.00 96.19 285 GLU A O 1
ATOM 2204 N N . THR A 1 286 ? -12.591 -0.097 -0.580 1.00 95.38 286 THR A N 1
ATOM 2205 C CA . THR A 1 286 ? -12.718 0.881 -1.659 1.00 95.38 286 THR A CA 1
ATOM 2206 C C . THR A 1 286 ? -12.186 2.237 -1.230 1.00 95.38 286 THR A C 1
ATOM 2208 O O . THR A 1 286 ? -12.356 2.657 -0.087 1.00 95.38 286 THR A O 1
ATOM 2211 N N . LEU A 1 287 ? -11.554 2.940 -2.165 1.00 93.44 287 LEU A N 1
ATOM 2212 C CA . LEU A 1 287 ? -11.126 4.324 -2.017 1.00 93.44 287 LEU A CA 1
ATOM 2213 C C . LEU A 1 287 ? -11.491 5.087 -3.280 1.00 93.44 287 LEU A C 1
ATOM 2215 O O . LEU A 1 287 ? -10.955 4.813 -4.349 1.00 93.44 287 LEU A O 1
ATOM 2219 N N . ALA A 1 288 ? -12.345 6.091 -3.141 1.00 91.44 288 ALA A N 1
ATOM 2220 C CA . ALA A 1 288 ? -12.535 7.121 -4.148 1.00 91.44 288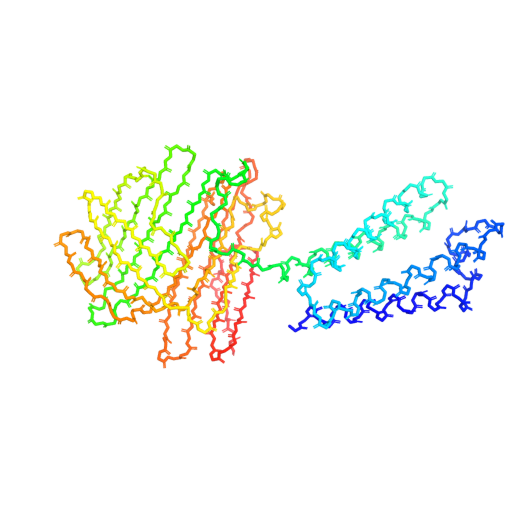 ALA A CA 1
ATOM 2221 C C . ALA A 1 288 ? -11.806 8.375 -3.677 1.00 91.44 288 ALA A C 1
ATOM 2223 O O . ALA A 1 288 ? -12.116 8.890 -2.606 1.00 91.44 288 ALA A O 1
ATOM 2224 N N . ALA A 1 289 ? -10.840 8.874 -4.442 1.00 89.69 289 ALA A N 1
ATOM 2225 C CA . ALA A 1 289 ? -10.031 10.024 -4.057 1.00 89.69 289 ALA A CA 1
ATOM 2226 C C . ALA A 1 289 ? -9.823 10.995 -5.220 1.00 89.69 289 ALA A C 1
ATOM 2228 O O . ALA A 1 289 ? -9.658 10.611 -6.378 1.00 89.69 289 ALA A O 1
ATOM 2229 N N . GLN A 1 290 ? -9.809 12.283 -4.889 1.00 87.69 290 GLN A N 1
ATOM 2230 C CA . GLN A 1 290 ? -9.554 13.372 -5.819 1.00 87.69 290 GLN A CA 1
ATOM 2231 C C . GLN A 1 290 ? -8.487 14.303 -5.243 1.00 87.69 290 GLN A C 1
ATOM 2233 O O . GLN A 1 290 ? -8.620 14.820 -4.131 1.00 87.69 290 GLN A O 1
ATOM 2238 N N . GLY A 1 291 ? -7.422 14.529 -6.007 1.00 84.62 291 GLY A N 1
ATOM 2239 C CA . GLY A 1 291 ? -6.351 15.461 -5.679 1.00 84.62 291 GLY A CA 1
ATOM 2240 C C . GLY A 1 291 ? -6.601 16.873 -6.212 1.00 84.62 291 GLY A C 1
ATOM 2241 O O . GLY A 1 291 ? -7.652 17.197 -6.772 1.00 84.62 291 GLY A O 1
ATOM 2242 N N . ARG A 1 292 ? -5.583 17.726 -6.066 1.00 82.81 292 ARG A N 1
ATOM 2243 C CA . ARG A 1 292 ? -5.508 19.045 -6.714 1.00 82.81 292 ARG A CA 1
ATOM 2244 C C . ARG A 1 292 ? -4.209 19.166 -7.485 1.00 82.81 292 ARG A C 1
ATOM 2246 O O . ARG A 1 292 ? -3.190 18.699 -7.005 1.00 82.81 292 ARG A O 1
ATOM 2253 N N . LEU A 1 293 ? -4.191 19.860 -8.607 1.00 82.00 293 LEU A N 1
ATOM 2254 C CA . LEU A 1 293 ? -2.970 20.273 -9.289 1.00 82.00 293 LEU A CA 1
ATOM 2255 C C . LEU A 1 293 ? -3.043 21.790 -9.479 1.00 82.00 293 LEU A C 1
ATOM 2257 O O . LEU A 1 293 ? -3.757 22.287 -10.347 1.00 82.00 293 LEU A O 1
ATOM 2261 N N . GLY A 1 294 ? -2.392 22.533 -8.578 1.00 81.50 294 GLY A N 1
ATOM 2262 C CA . GLY A 1 294 ? -2.608 23.975 -8.441 1.00 81.50 294 GLY A CA 1
ATOM 2263 C C . GLY A 1 294 ? -4.081 24.308 -8.165 1.00 81.50 294 GLY A C 1
ATOM 2264 O O . GLY A 1 294 ? -4.670 23.839 -7.181 1.00 81.50 294 GLY A O 1
ATOM 2265 N N . LEU A 1 295 ? -4.678 25.104 -9.054 1.00 82.81 295 LEU A N 1
ATOM 2266 C CA . LEU A 1 295 ? -6.088 25.500 -8.986 1.00 82.81 295 LEU A CA 1
ATOM 2267 C C . LEU A 1 295 ? -7.053 24.404 -9.473 1.00 82.81 295 LEU A C 1
ATOM 2269 O O . LEU A 1 295 ? -8.222 24.418 -9.090 1.00 82.81 295 LEU A O 1
ATOM 2273 N N . TRP A 1 296 ? -6.571 23.425 -10.242 1.00 83.62 296 TRP A N 1
ATOM 2274 C CA . TRP A 1 296 ? -7.393 22.379 -10.852 1.00 83.62 296 TRP A CA 1
ATOM 2275 C C . TRP A 1 296 ? -7.592 21.181 -9.921 1.00 83.62 296 TRP A C 1
ATOM 2277 O O . TRP A 1 296 ? -6.739 20.871 -9.087 1.00 83.62 296 TRP A O 1
ATOM 2287 N N . ARG A 1 297 ? -8.712 20.468 -10.072 1.00 85.06 297 ARG A N 1
ATOM 2288 C CA . ARG A 1 297 ? -8.908 19.148 -9.453 1.00 85.06 297 ARG A CA 1
ATOM 2289 C C . ARG A 1 297 ? -8.448 18.068 -10.418 1.00 85.06 297 ARG A C 1
ATOM 2291 O O . ARG A 1 297 ? -8.681 18.178 -11.617 1.00 85.06 297 ARG A O 1
ATOM 2298 N N . THR A 1 298 ? -7.819 17.023 -9.894 1.00 83.81 298 THR A N 1
ATOM 2299 C CA . THR A 1 298 ? -7.522 15.842 -10.716 1.00 83.81 298 THR A CA 1
ATOM 2300 C C . THR A 1 298 ? -8.823 15.108 -11.053 1.00 83.81 298 THR A C 1
ATOM 2302 O O . THR A 1 298 ? -9.832 15.319 -10.371 1.00 83.81 298 THR A O 1
ATOM 2305 N N . PRO A 1 299 ? -8.835 14.208 -12.046 1.00 84.75 299 PRO A N 1
ATOM 2306 C CA . PRO A 1 299 ? -9.908 13.229 -12.167 1.00 84.75 299 PRO A CA 1
ATOM 2307 C C . PRO A 1 299 ? -10.118 12.474 -10.848 1.00 84.75 299 PRO A C 1
ATOM 2309 O O . PRO A 1 299 ? -9.174 12.297 -10.067 1.00 84.75 299 PRO A O 1
ATOM 2312 N N . LEU A 1 300 ? -11.363 12.067 -10.593 1.00 86.56 300 LEU A N 1
ATOM 2313 C CA . LEU A 1 300 ? -11.665 11.135 -9.512 1.00 86.56 300 LEU A CA 1
ATOM 2314 C C . LEU A 1 300 ? -11.037 9.786 -9.867 1.00 86.56 300 LEU A C 1
ATOM 2316 O O . LEU A 1 300 ? -11.211 9.294 -10.983 1.00 86.56 300 LEU A O 1
ATOM 2320 N N . VAL A 1 301 ? -10.309 9.219 -8.914 1.00 85.62 301 VAL A N 1
ATOM 2321 C CA . VAL A 1 301 ? -9.753 7.872 -9.007 1.00 85.62 301 VAL A CA 1
ATOM 2322 C C . VAL A 1 301 ? -10.498 7.020 -8.000 1.00 85.62 301 VAL A C 1
ATOM 2324 O O . VAL A 1 301 ? -10.498 7.351 -6.814 1.00 85.62 301 VAL A O 1
ATOM 2327 N N . SER A 1 302 ? -11.129 5.949 -8.466 1.00 90.56 302 SER A N 1
ATOM 2328 C CA . SER A 1 302 ? -11.777 4.970 -7.595 1.00 90.56 302 SER A CA 1
ATOM 2329 C C . SER A 1 302 ? -11.034 3.654 -7.696 1.00 90.56 302 SER A C 1
ATOM 2331 O O . SER A 1 302 ? -10.917 3.107 -8.787 1.00 90.56 302 SER A O 1
ATOM 2333 N N . THR A 1 303 ? -10.538 3.155 -6.573 1.00 90.75 303 THR A N 1
ATOM 2334 C CA . THR A 1 303 ? -9.881 1.855 -6.476 1.00 90.75 303 THR A CA 1
ATOM 2335 C C . THR A 1 303 ? -10.698 0.949 -5.576 1.00 90.75 303 THR A C 1
ATOM 2337 O O . THR A 1 303 ? -11.116 1.371 -4.498 1.00 90.75 303 THR A O 1
ATOM 2340 N N . ALA A 1 304 ? -10.905 -0.291 -6.005 1.00 93.38 304 ALA A N 1
ATOM 2341 C CA . ALA A 1 304 ? -11.534 -1.339 -5.221 1.00 93.38 304 ALA A CA 1
ATOM 2342 C C . ALA A 1 304 ? -10.588 -2.537 -5.106 1.00 93.38 304 ALA A C 1
ATOM 2344 O O . ALA A 1 304 ? -10.001 -2.973 -6.099 1.00 93.38 304 ALA A O 1
ATOM 2345 N N . ALA A 1 305 ? -10.457 -3.054 -3.892 1.00 93.81 305 ALA A N 1
ATOM 2346 C CA . ALA A 1 305 ? -9.798 -4.303 -3.571 1.00 93.81 305 ALA A CA 1
ATOM 2347 C C . ALA A 1 305 ? -10.858 -5.303 -3.107 1.00 93.81 305 ALA A C 1
ATOM 2349 O O . ALA A 1 305 ? -11.682 -4.995 -2.246 1.00 93.81 305 ALA A O 1
ATOM 2350 N N . LEU A 1 306 ? -10.831 -6.499 -3.681 1.00 95.62 306 LEU A N 1
ATOM 2351 C CA . LEU A 1 306 ? -11.651 -7.624 -3.265 1.00 95.62 306 LEU A CA 1
ATOM 2352 C C . LEU A 1 306 ? -10.731 -8.810 -3.037 1.00 95.62 306 LEU A C 1
ATOM 2354 O O . LEU A 1 306 ? -10.028 -9.240 -3.953 1.00 95.62 306 LEU A O 1
ATOM 2358 N N . TRP A 1 307 ? -10.745 -9.344 -1.827 1.00 95.62 307 TRP A N 1
ATOM 2359 C CA . TRP A 1 307 ? -10.091 -10.599 -1.515 1.00 95.62 307 TRP A CA 1
ATOM 2360 C C . TRP A 1 307 ? -11.136 -11.671 -1.252 1.00 95.62 307 TRP A C 1
ATOM 2362 O O . TRP A 1 307 ? -12.033 -11.463 -0.438 1.00 95.62 307 TRP A O 1
ATOM 2372 N N . LYS A 1 308 ? -11.005 -12.812 -1.929 1.00 95.56 308 LYS A N 1
ATOM 2373 C CA . LYS A 1 308 ? -11.847 -13.987 -1.718 1.00 95.56 308 LYS A CA 1
ATOM 2374 C C . LYS A 1 308 ? -11.021 -15.261 -1.842 1.00 95.56 308 LYS A C 1
ATOM 2376 O O . LYS A 1 308 ? -10.359 -15.453 -2.863 1.00 95.56 308 LYS A O 1
ATOM 2381 N N . ASP A 1 309 ? -11.054 -16.110 -0.819 1.00 90.62 309 ASP A N 1
ATOM 2382 C CA . ASP A 1 309 ? -10.467 -17.461 -0.832 1.00 90.62 309 ASP A CA 1
ATOM 2383 C C . ASP A 1 309 ? -9.025 -17.499 -1.386 1.00 90.62 309 ASP A C 1
ATOM 2385 O O . ASP A 1 309 ? -8.683 -18.267 -2.285 1.00 90.62 309 ASP A O 1
ATOM 2389 N N . GLY A 1 310 ? -8.169 -16.597 -0.895 1.00 88.38 310 GLY A N 1
ATOM 2390 C CA . GLY A 1 310 ? -6.758 -16.509 -1.296 1.00 88.38 310 GLY A CA 1
ATOM 2391 C C . GLY A 1 310 ? -6.477 -15.665 -2.545 1.00 88.38 310 GLY A C 1
ATOM 2392 O O . GLY A 1 310 ? -5.312 -15.392 -2.838 1.00 88.38 310 GLY A O 1
ATOM 2393 N N . ASN A 1 311 ? -7.504 -15.183 -3.246 1.00 89.69 311 ASN A N 1
ATOM 2394 C CA . ASN A 1 311 ? -7.355 -14.377 -4.455 1.00 89.69 311 ASN A CA 1
ATOM 2395 C C . ASN A 1 311 ? -7.656 -12.904 -4.178 1.00 89.69 311 ASN A C 1
ATOM 2397 O O . ASN A 1 311 ? -8.787 -12.545 -3.864 1.00 89.69 311 ASN A O 1
ATOM 2401 N N . LEU A 1 312 ? -6.643 -12.046 -4.331 1.00 89.31 312 LEU A N 1
ATOM 2402 C CA . LEU A 1 312 ? -6.790 -10.591 -4.279 1.00 89.31 312 LEU A CA 1
ATOM 2403 C C . LEU A 1 312 ? -6.944 -10.031 -5.695 1.00 89.31 312 LEU A C 1
ATOM 2405 O O . LEU A 1 312 ? -6.049 -10.184 -6.527 1.00 89.31 312 LEU A O 1
ATOM 2409 N N . SER A 1 313 ? -8.044 -9.327 -5.931 1.00 87.75 313 SER A N 1
ATOM 2410 C CA . SER A 1 313 ? -8.292 -8.533 -7.130 1.00 87.75 313 SER A CA 1
ATOM 2411 C C . SER A 1 313 ? -8.282 -7.052 -6.771 1.00 87.75 313 SER A C 1
ATOM 2413 O O . SER A 1 313 ? -8.973 -6.632 -5.847 1.00 87.75 313 SER A O 1
ATOM 2415 N N . LEU A 1 314 ? -7.494 -6.263 -7.498 1.00 87.31 314 LEU A N 1
ATOM 2416 C CA . LEU A 1 314 ? -7.399 -4.814 -7.341 1.00 87.31 314 LEU A CA 1
ATOM 2417 C C . LEU A 1 314 ? -7.740 -4.171 -8.681 1.00 87.31 314 LEU A C 1
ATOM 2419 O O . LEU A 1 314 ? -7.118 -4.493 -9.694 1.00 87.31 314 LEU A O 1
ATOM 2423 N N . THR A 1 315 ? -8.709 -3.266 -8.686 1.00 84.81 315 THR A N 1
ATOM 2424 C CA . THR A 1 315 ? -9.118 -2.535 -9.885 1.00 84.81 315 THR A CA 1
ATOM 2425 C C . THR A 1 315 ? -9.180 -1.048 -9.596 1.00 84.81 315 THR A C 1
ATOM 2427 O O . THR A 1 315 ? -9.584 -0.642 -8.507 1.00 84.81 315 THR A O 1
ATOM 2430 N N . SER A 1 316 ? -8.782 -0.235 -10.569 1.00 83.94 316 SER A N 1
ATOM 2431 C CA . SER A 1 316 ? -8.847 1.221 -10.490 1.00 83.94 316 SER A CA 1
ATOM 2432 C C . SER A 1 316 ? -9.532 1.780 -11.728 1.00 83.94 316 SER A C 1
ATOM 2434 O O . SER A 1 316 ? -9.220 1.386 -12.849 1.00 83.94 316 SER A O 1
ATOM 2436 N N . ALA A 1 317 ? -10.424 2.742 -11.524 1.00 81.00 317 ALA A N 1
ATOM 2437 C CA . ALA A 1 317 ? -11.117 3.469 -12.572 1.00 81.00 317 ALA A CA 1
ATOM 2438 C C . ALA A 1 317 ? -10.830 4.973 -12.469 1.00 81.00 317 ALA A C 1
ATOM 2440 O O . ALA A 1 317 ? -10.719 5.533 -11.373 1.00 81.00 317 ALA A O 1
ATOM 2441 N N . LEU A 1 318 ? -10.724 5.617 -13.633 1.00 76.00 318 LEU A N 1
ATOM 2442 C CA . LEU A 1 318 ? -10.652 7.067 -13.789 1.00 76.00 318 LEU A CA 1
ATOM 2443 C C . LEU A 1 318 ? -12.010 7.573 -14.276 1.00 76.00 318 LEU A C 1
ATOM 2445 O O . LEU A 1 318 ? -12.531 7.061 -15.261 1.00 76.00 318 LEU A O 1
ATOM 2449 N N . GLY A 1 319 ? -12.560 8.590 -13.618 1.00 57.34 319 GLY A N 1
ATOM 2450 C CA . GLY A 1 319 ? -13.886 9.121 -13.947 1.00 57.34 319 GLY A CA 1
ATOM 2451 C C . GLY A 1 319 ? -14.792 9.165 -12.722 1.00 57.34 319 GLY A C 1
ATOM 2452 O O . GLY A 1 319 ? -14.477 8.563 -11.700 1.00 57.34 319 GLY A O 1
ATOM 2453 N N . GLY A 1 320 ? -15.856 9.970 -12.792 1.00 44.16 320 GLY A N 1
ATOM 2454 C CA . GLY A 1 320 ? -16.780 10.256 -11.686 1.00 44.16 320 GLY A CA 1
ATOM 2455 C C . GLY A 1 320 ? -17.467 9.016 -11.091 1.00 44.16 320 GLY A C 1
ATOM 2456 O O . GLY A 1 320 ? -17.173 7.897 -11.508 1.00 44.16 320 GLY A O 1
ATOM 2457 N N . PRO A 1 321 ? -18.362 9.189 -10.094 1.00 38.69 321 PRO A N 1
ATOM 2458 C CA . PRO A 1 321 ? -19.093 8.057 -9.527 1.00 38.69 321 PRO A CA 1
ATOM 2459 C C . PRO A 1 321 ? -19.711 7.257 -10.671 1.00 38.69 321 PRO A C 1
ATOM 2461 O O . PRO A 1 321 ? -20.205 7.865 -11.620 1.00 38.69 321 PRO A O 1
ATOM 2464 N N . ALA A 1 322 ? -19.641 5.926 -10.591 1.00 38.75 322 ALA A N 1
ATOM 2465 C CA . ALA A 1 322 ? -20.388 5.061 -11.487 1.00 38.75 322 ALA A CA 1
ATOM 2466 C C . ALA A 1 322 ? -21.842 5.541 -11.453 1.00 38.75 322 ALA A C 1
ATOM 2468 O O . ALA A 1 322 ? -22.539 5.372 -10.453 1.00 38.75 322 ALA A O 1
ATOM 2469 N N . THR A 1 323 ? -22.249 6.256 -12.496 1.00 34.69 323 THR A N 1
ATOM 2470 C CA . THR A 1 323 ? -23.641 6.613 -12.702 1.00 34.69 323 THR A CA 1
ATOM 2471 C C . THR A 1 323 ? -24.399 5.305 -12.854 1.00 34.69 323 THR A C 1
ATOM 2473 O O . THR A 1 323 ? -23.885 4.354 -13.447 1.00 34.69 323 THR A O 1
ATOM 2476 N N . GLU A 1 324 ? -25.571 5.263 -12.230 1.00 34.34 324 GLU A N 1
ATOM 2477 C CA . GLU A 1 324 ? -26.554 4.182 -12.237 1.00 34.34 324 GLU A CA 1
ATOM 2478 C C . GLU A 1 324 ? -26.459 3.296 -13.493 1.00 34.34 324 GLU A C 1
ATOM 2480 O O . GLU A 1 324 ? -26.588 3.782 -14.614 1.00 34.34 324 GLU A O 1
ATOM 2485 N N . GLY A 1 325 ? -26.206 1.994 -13.309 1.00 30.77 325 GLY A N 1
ATOM 2486 C CA . GLY A 1 325 ? -26.246 1.008 -14.400 1.00 30.77 325 GLY A CA 1
ATOM 2487 C C . GLY A 1 325 ? -24.949 0.249 -14.695 1.00 30.77 325 GLY A C 1
ATOM 2488 O O . GLY A 1 325 ? -24.953 -0.630 -15.551 1.00 30.77 325 GLY A O 1
ATOM 2489 N N . GLY A 1 326 ? -23.850 0.514 -13.983 1.00 26.02 326 GLY A N 1
ATOM 2490 C CA . GLY A 1 326 ? -22.652 -0.327 -14.056 1.00 26.02 326 GLY A CA 1
ATOM 2491 C C . GLY A 1 326 ? -22.865 -1.671 -13.357 1.00 26.02 326 GLY A C 1
ATOM 2492 O O . GLY A 1 326 ? -22.509 -1.822 -12.190 1.00 26.02 326 GLY A O 1
ATOM 2493 N N . THR A 1 327 ? -23.462 -2.646 -14.041 1.00 24.25 327 THR A N 1
ATOM 2494 C CA . THR A 1 327 ? -23.483 -4.041 -13.588 1.00 24.25 327 THR A CA 1
ATOM 2495 C C . THR A 1 327 ? -22.053 -4.565 -13.502 1.00 24.25 327 THR A C 1
ATOM 2497 O O . THR A 1 327 ? -21.403 -4.804 -14.518 1.00 24.25 327 THR A O 1
ATOM 2500 N N . TRP A 1 328 ? -21.571 -4.756 -12.276 1.00 31.81 328 TRP A N 1
ATOM 2501 C CA . TRP A 1 328 ? -20.403 -5.578 -11.990 1.00 31.81 328 TRP A CA 1
ATOM 2502 C C . TRP A 1 328 ? -20.834 -7.040 -12.106 1.00 31.81 328 TRP A C 1
ATOM 2504 O O . TRP A 1 328 ? -21.473 -7.577 -11.204 1.00 31.81 328 TRP A O 1
ATOM 2514 N N . SER A 1 329 ? -20.545 -7.673 -13.238 1.00 24.95 329 SER A N 1
ATOM 2515 C CA . SER A 1 329 ? -20.620 -9.128 -13.349 1.00 24.95 329 SER A CA 1
ATOM 2516 C C . SER A 1 329 ? -19.367 -9.722 -12.702 1.00 24.95 329 SER A C 1
ATOM 2518 O O . SER A 1 329 ? -18.263 -9.529 -13.218 1.00 24.95 329 SER A O 1
ATOM 2520 N N . PHE A 1 330 ? -19.564 -10.363 -11.548 1.00 29.28 330 PHE A N 1
ATOM 2521 C CA . PHE A 1 330 ? -18.593 -11.236 -10.882 1.00 29.28 330 PHE A CA 1
ATOM 2522 C C . PHE A 1 330 ? -18.484 -12.583 -11.596 1.00 29.28 330 PHE A C 1
ATOM 2524 O O . PHE A 1 330 ? -19.526 -13.048 -12.113 1.00 29.28 330 PHE A O 1
#

Secondary structure (DSSP, 8-state):
-HHHHHHHHHHHHHHHHHHHHHH-HHHHHHHTT--STTHHHHHHHHHHHHHHHHHHHHHHHH-TT-HHHHHHHHHHHHHHHHHHHHHHHHH-HHHHHHHHHHHHHHHHHHHHHHTTS----SS--TTT-TT--EEEEEEEEE-TTT--EEEEEEEEESS-EEEEEEEEETTEEEEEEEEESS---EETTEEEEEETTEEEEEEEE--SSPPEESS-HHHHHTTSSSEEEEEEEEEEEEEEEEEETTEEEEEEEEEEEEEEEEESS--SEEEEEEEEEGGGTEEEEEEEEE-EETTEEPPPEEEEEEEETTEEEEEEEESSS--TT-----

pLDDT: mean 87.02, std 12.64, range [24.25, 98.44]

Radius of gyration: 25.58 Å; chains: 1; bounding box: 62×43×72 Å